Protein AF-A0A1S3K2L0-F1 (afdb_monomer_lite)

Structure (mmCIF, N/CA/C/O backbone):
data_AF-A0A1S3K2L0-F1
#
_entry.id   AF-A0A1S3K2L0-F1
#
loop_
_atom_site.group_PDB
_atom_site.id
_atom_site.type_symbol
_atom_site.label_atom_id
_atom_site.label_alt_id
_atom_site.label_comp_id
_atom_site.label_asym_id
_atom_site.label_entity_id
_atom_site.label_seq_id
_atom_site.pdbx_PDB_ins_code
_atom_site.Cartn_x
_atom_site.Cartn_y
_atom_site.Cartn_z
_atom_site.occupancy
_atom_site.B_iso_or_equiv
_atom_site.auth_seq_id
_atom_site.auth_comp_id
_atom_site.auth_asym_id
_atom_site.auth_atom_id
_atom_site.pdbx_PDB_model_num
ATOM 1 N N . MET A 1 1 ? 58.594 30.018 -52.416 1.00 39.94 1 MET A N 1
ATOM 2 C CA . MET A 1 1 ? 57.332 29.607 -51.770 1.00 39.94 1 MET A CA 1
ATOM 3 C C . MET A 1 1 ? 57.644 28.414 -50.877 1.00 39.94 1 MET A C 1
ATOM 5 O O . MET A 1 1 ? 57.927 27.347 -51.399 1.00 39.94 1 MET A O 1
ATOM 9 N N . LYS A 1 2 ? 57.749 28.618 -49.560 1.00 39.31 2 LYS A N 1
ATOM 10 C CA . LYS A 1 2 ? 57.966 27.544 -48.578 1.00 39.31 2 LYS A CA 1
ATOM 11 C C . LYS A 1 2 ? 56.638 27.332 -47.861 1.00 39.31 2 LYS A C 1
ATOM 13 O O . LYS A 1 2 ? 56.180 28.227 -47.162 1.00 39.31 2 LYS A O 1
ATOM 18 N N . VAL A 1 3 ? 56.009 26.196 -48.137 1.00 44.00 3 VAL A N 1
ATOM 19 C CA . VAL A 1 3 ? 54.750 25.765 -47.528 1.00 44.00 3 VAL A CA 1
ATOM 20 C C . VAL A 1 3 ? 55.081 25.271 -46.121 1.00 44.00 3 VAL A C 1
ATOM 22 O O . VAL A 1 3 ? 55.820 24.301 -45.973 1.00 44.00 3 VAL A O 1
ATOM 25 N N . LEU A 1 4 ? 54.605 25.983 -45.097 1.00 46.69 4 LEU A N 1
ATOM 26 C CA . LEU A 1 4 ? 54.644 25.517 -43.712 1.00 46.69 4 LEU A CA 1
ATOM 27 C C . LEU A 1 4 ? 53.501 24.516 -43.520 1.00 46.69 4 LEU A C 1
ATOM 29 O O . LEU A 1 4 ? 52.330 24.889 -43.528 1.00 46.69 4 LEU A O 1
ATOM 33 N N . THR A 1 5 ? 53.848 23.246 -43.357 1.00 53.00 5 THR A N 1
ATOM 34 C CA . THR A 1 5 ? 52.914 22.178 -43.001 1.00 53.00 5 THR A CA 1
ATOM 35 C C . THR A 1 5 ? 52.619 22.269 -41.503 1.00 53.00 5 THR A C 1
ATOM 37 O O . THR A 1 5 ? 53.504 22.047 -40.678 1.00 53.00 5 THR A O 1
ATOM 40 N N . ILE A 1 6 ? 51.387 22.628 -41.144 1.00 51.78 6 ILE A N 1
ATOM 41 C CA . ILE A 1 6 ? 50.902 22.620 -39.760 1.00 51.78 6 ILE A CA 1
ATOM 42 C C . ILE A 1 6 ? 50.660 21.158 -39.368 1.00 51.78 6 ILE A C 1
ATOM 44 O O . ILE A 1 6 ? 49.744 20.518 -39.880 1.00 51.78 6 ILE A O 1
ATOM 48 N N . VAL A 1 7 ? 51.495 20.617 -38.482 1.00 49.66 7 VAL A N 1
ATOM 49 C CA . VAL A 1 7 ? 51.279 19.301 -37.869 1.00 49.66 7 VAL A CA 1
ATOM 50 C C . VAL A 1 7 ? 50.340 19.498 -36.680 1.00 49.66 7 VAL A C 1
ATOM 52 O O . VAL A 1 7 ? 50.750 19.989 -35.631 1.00 49.66 7 VAL A O 1
ATOM 55 N N . ALA A 1 8 ? 49.065 19.155 -36.860 1.00 50.59 8 ALA A N 1
ATOM 56 C CA . ALA A 1 8 ? 48.095 19.098 -35.775 1.00 50.59 8 ALA A CA 1
ATOM 57 C C . ALA A 1 8 ? 48.376 17.857 -34.914 1.00 50.59 8 ALA A C 1
ATOM 59 O O . ALA A 1 8 ? 48.160 16.723 -35.342 1.00 50.59 8 ALA A O 1
ATOM 60 N N . VAL A 1 9 ? 48.887 18.072 -33.702 1.00 53.72 9 VAL A N 1
ATOM 61 C CA . VAL A 1 9 ? 49.035 17.027 -32.686 1.00 53.72 9 VAL A CA 1
ATOM 62 C C . VAL A 1 9 ? 47.673 16.842 -32.022 1.00 53.72 9 VAL A C 1
ATOM 64 O O . VAL A 1 9 ? 47.312 17.576 -31.105 1.00 53.72 9 VAL A O 1
ATOM 67 N N . PHE A 1 10 ? 46.886 15.887 -32.511 1.00 48.56 10 PHE A N 1
ATOM 68 C CA . PHE A 1 10 ? 45.684 15.436 -31.817 1.00 48.56 10 PHE A CA 1
ATOM 69 C C . PHE A 1 10 ? 46.102 14.505 -30.674 1.00 48.56 10 PHE A C 1
ATOM 71 O O . PHE A 1 10 ? 46.384 13.326 -30.882 1.00 48.56 10 PHE A O 1
ATOM 78 N N . SER A 1 11 ? 46.167 15.052 -29.460 1.00 46.81 11 SER A N 1
ATOM 79 C CA . SER A 1 11 ? 46.255 14.263 -28.232 1.00 46.81 11 SER A CA 1
ATOM 80 C C . SER A 1 11 ? 44.956 13.483 -28.044 1.00 46.81 11 SER A C 1
ATOM 82 O O . SER A 1 11 ? 43.945 14.033 -27.615 1.00 46.81 11 SER A O 1
ATOM 84 N N . VAL A 1 12 ? 44.986 12.191 -28.362 1.00 50.22 12 VAL A N 1
ATOM 85 C CA . VAL A 1 12 ? 43.938 11.243 -27.979 1.00 50.22 12 VAL A CA 1
ATOM 86 C C . VAL A 1 12 ? 44.112 10.960 -26.488 1.00 50.22 12 VAL A C 1
ATOM 88 O O . VAL A 1 12 ? 44.937 10.142 -26.087 1.00 50.22 12 VAL A O 1
ATOM 91 N N . ILE A 1 13 ? 43.369 11.680 -25.649 1.00 50.34 13 ILE A N 1
ATOM 92 C CA . ILE A 1 13 ? 43.240 11.347 -24.230 1.00 50.34 13 ILE A CA 1
ATOM 93 C C . ILE A 1 13 ? 42.312 10.133 -24.152 1.00 50.34 13 ILE A C 1
ATOM 95 O O . ILE A 1 13 ? 41.091 10.259 -24.186 1.00 50.34 13 ILE A O 1
ATOM 99 N N . ALA A 1 14 ? 42.899 8.940 -24.080 1.00 46.25 14 ALA A N 1
ATOM 100 C CA . ALA A 1 14 ? 42.179 7.741 -23.683 1.00 46.25 14 ALA A CA 1
ATOM 101 C C . ALA A 1 14 ? 41.900 7.828 -22.174 1.00 46.25 14 ALA A C 1
ATOM 103 O O . ALA A 1 14 ? 42.762 7.522 -21.350 1.00 46.25 14 ALA A O 1
ATOM 104 N N . LEU A 1 15 ? 40.697 8.274 -21.809 1.00 46.22 15 LEU A N 1
ATOM 105 C CA . LEU A 1 15 ? 40.153 8.095 -20.465 1.00 46.22 15 LEU A CA 1
ATOM 106 C C . LEU A 1 15 ? 39.913 6.597 -20.252 1.00 46.22 15 LEU A C 1
ATOM 108 O O . LEU A 1 15 ? 38.883 6.045 -20.631 1.00 46.22 15 LEU A O 1
ATOM 112 N N . VAL A 1 16 ? 40.903 5.924 -19.669 1.00 46.25 16 VAL A N 1
ATOM 113 C CA . VAL A 1 16 ? 40.736 4.579 -19.121 1.00 46.25 16 VAL A CA 1
ATOM 114 C C . VAL A 1 16 ? 39.836 4.719 -17.897 1.00 46.25 16 VAL A C 1
ATOM 116 O O . VAL A 1 16 ? 40.295 5.064 -16.810 1.00 46.25 16 VAL A O 1
ATOM 119 N N . ALA A 1 17 ? 38.538 4.489 -18.086 1.00 47.00 17 ALA A N 1
ATOM 120 C CA . ALA A 1 17 ? 37.603 4.311 -16.988 1.00 47.00 17 ALA A CA 1
ATOM 121 C C . ALA A 1 17 ? 38.047 3.084 -16.179 1.00 47.00 17 ALA A C 1
ATOM 123 O O . ALA A 1 17 ? 37.914 1.936 -16.613 1.00 47.00 17 ALA A O 1
ATOM 124 N N . ALA A 1 18 ? 38.636 3.336 -15.013 1.00 42.84 18 ALA A N 1
ATOM 125 C CA . ALA A 1 18 ? 38.943 2.311 -14.036 1.00 42.84 18 ALA A CA 1
ATOM 126 C C . ALA A 1 18 ? 37.622 1.703 -13.540 1.00 42.84 18 ALA A C 1
ATOM 128 O O . ALA A 1 18 ? 36.894 2.322 -12.770 1.00 42.84 18 ALA A O 1
ATOM 129 N N . LYS A 1 19 ? 37.308 0.485 -13.992 1.00 45.91 19 LYS A N 1
ATOM 130 C CA . LYS A 1 19 ? 36.282 -0.358 -13.369 1.00 45.91 19 LYS A CA 1
ATOM 131 C C . LYS A 1 19 ? 36.738 -0.698 -11.945 1.00 45.91 19 LYS A C 1
ATOM 133 O O . LYS A 1 19 ? 37.797 -1.319 -11.807 1.00 45.91 19 LYS A O 1
ATOM 138 N N . PRO A 1 20 ? 35.985 -0.354 -10.888 1.00 44.00 20 PRO A N 1
ATOM 139 C CA . PRO A 1 20 ? 36.253 -0.926 -9.581 1.00 44.00 20 PRO A CA 1
ATOM 140 C C . PRO A 1 20 ? 35.957 -2.431 -9.635 1.00 44.00 20 PRO A C 1
ATOM 142 O O . PRO A 1 20 ? 34.876 -2.864 -10.027 1.00 44.00 20 PRO A O 1
ATOM 145 N N . ASN A 1 21 ? 36.956 -3.234 -9.266 1.00 44.81 21 ASN A N 1
ATOM 146 C CA . ASN A 1 21 ? 36.807 -4.662 -9.006 1.00 44.81 21 ASN A CA 1
ATOM 147 C C . ASN A 1 21 ? 35.876 -4.846 -7.800 1.00 44.81 21 ASN A C 1
ATOM 149 O O . ASN A 1 21 ? 36.333 -4.761 -6.659 1.00 44.81 21 ASN A O 1
ATOM 153 N N . PHE A 1 22 ? 34.592 -5.105 -8.042 1.00 41.88 22 PHE A N 1
ATOM 154 C CA . PHE A 1 22 ? 33.674 -5.527 -6.991 1.00 41.88 22 PHE A CA 1
ATOM 155 C C . PHE A 1 22 ? 33.588 -7.055 -6.959 1.00 41.88 22 PHE A C 1
ATOM 157 O O . PHE A 1 22 ? 33.398 -7.722 -7.976 1.00 41.88 22 PHE A O 1
ATOM 164 N N . ARG A 1 23 ? 33.832 -7.606 -5.769 1.00 40.94 23 ARG A N 1
ATOM 165 C CA . ARG A 1 23 ? 33.848 -9.043 -5.476 1.00 40.94 23 ARG A CA 1
ATOM 166 C C . ARG A 1 23 ? 32.434 -9.625 -5.606 1.00 40.94 23 ARG A C 1
ATOM 168 O O . ARG A 1 23 ? 31.493 -8.958 -5.181 1.00 40.94 23 ARG A O 1
ATOM 175 N N . PRO A 1 24 ? 32.263 -10.874 -6.074 1.00 43.41 24 PRO A N 1
ATOM 176 C CA . PRO A 1 24 ? 30.961 -11.520 -6.044 1.00 43.41 24 PRO A CA 1
ATOM 177 C C . PRO A 1 24 ? 30.640 -11.928 -4.599 1.00 43.41 24 PRO A C 1
ATOM 179 O O . PRO A 1 24 ? 31.183 -12.901 -4.075 1.00 43.41 24 PRO A O 1
ATOM 182 N N . GLY A 1 25 ? 29.784 -11.149 -3.938 1.00 36.97 25 GLY A N 1
ATOM 183 C CA . GLY A 1 25 ? 29.062 -11.582 -2.745 1.00 36.97 25 GLY A CA 1
ATOM 184 C C . GLY A 1 25 ? 27.914 -12.487 -3.180 1.00 36.97 25 GLY A C 1
ATOM 185 O O . GLY A 1 25 ? 27.067 -12.078 -3.967 1.00 36.97 25 GLY A O 1
ATOM 186 N N . GLY A 1 26 ? 27.927 -13.741 -2.732 1.00 40.06 26 GLY A N 1
ATOM 187 C CA . GLY A 1 26 ? 26.899 -14.719 -3.070 1.00 40.06 26 GLY A CA 1
ATOM 188 C C . GLY A 1 26 ? 25.533 -14.312 -2.525 1.00 40.06 26 GLY A C 1
ATOM 189 O O . GLY A 1 26 ? 25.372 -14.147 -1.318 1.00 40.06 26 GLY A O 1
ATOM 190 N N . PHE A 1 27 ? 24.544 -14.207 -3.411 1.00 41.44 27 PHE A N 1
ATOM 191 C CA . PHE A 1 27 ? 23.147 -14.090 -3.018 1.00 41.44 27 PHE A CA 1
ATOM 192 C C . PHE A 1 27 ? 22.554 -15.483 -2.823 1.00 41.44 27 PHE A C 1
ATOM 194 O O . PHE A 1 27 ? 22.434 -16.283 -3.753 1.00 41.44 27 PHE A O 1
ATOM 201 N N . GLY A 1 28 ? 22.228 -15.769 -1.563 1.00 34.31 28 GLY A N 1
ATOM 202 C CA . GLY A 1 28 ? 21.461 -16.933 -1.164 1.00 34.31 28 GLY A CA 1
ATOM 203 C C . GLY A 1 28 ? 20.065 -16.918 -1.780 1.00 34.31 28 GLY A C 1
ATOM 204 O O . GLY A 1 28 ? 19.428 -15.875 -1.920 1.00 34.31 28 GLY A O 1
ATOM 205 N N . GLN A 1 29 ? 19.599 -18.114 -2.129 1.00 42.91 29 GLN A N 1
ATOM 206 C CA . GLN A 1 29 ? 18.213 -18.400 -2.476 1.00 42.91 29 GLN A CA 1
ATOM 207 C C . GLN A 1 29 ? 17.306 -18.004 -1.310 1.00 42.91 29 GLN A C 1
ATOM 209 O O . GLN A 1 29 ? 17.237 -18.692 -0.296 1.00 42.91 29 GLN A O 1
ATOM 214 N N . GLY A 1 30 ? 16.612 -16.884 -1.465 1.00 33.16 30 GLY A N 1
ATOM 215 C CA . GLY A 1 30 ? 15.547 -16.455 -0.576 1.00 33.16 30 GLY A CA 1
ATOM 216 C C . GLY A 1 30 ? 14.379 -15.981 -1.419 1.00 33.16 30 GLY A C 1
ATOM 217 O O . GLY A 1 30 ? 14.492 -15.006 -2.155 1.00 33.16 30 GLY A O 1
ATOM 218 N N . SER A 1 31 ? 13.261 -16.691 -1.325 1.00 43.59 31 SER A N 1
ATOM 219 C CA . SER A 1 31 ? 11.960 -16.323 -1.876 1.00 43.59 31 SER A CA 1
ATOM 220 C C . SER A 1 31 ? 11.467 -15.045 -1.176 1.00 43.59 31 SER A C 1
ATOM 222 O O . SER A 1 31 ? 10.687 -15.099 -0.230 1.00 43.59 31 SER A O 1
ATOM 224 N N . GLY A 1 32 ? 11.997 -13.887 -1.564 1.00 33.91 32 GLY A N 1
ATOM 225 C CA . GLY A 1 32 ? 11.702 -12.596 -0.951 1.00 33.91 32 GLY A CA 1
ATOM 226 C C . GLY A 1 32 ? 10.950 -11.708 -1.926 1.00 33.91 32 GLY A C 1
ATOM 227 O O . GLY A 1 32 ? 11.360 -11.559 -3.074 1.00 33.91 32 GLY A O 1
ATOM 228 N N . ARG A 1 33 ? 9.850 -11.099 -1.474 1.00 47.22 33 ARG A N 1
ATOM 229 C CA . ARG A 1 33 ? 9.290 -9.909 -2.128 1.00 47.22 33 ARG A CA 1
ATOM 230 C C . ARG A 1 33 ? 10.444 -8.935 -2.363 1.00 47.22 33 ARG A C 1
ATOM 232 O O . ARG A 1 33 ? 11.065 -8.510 -1.391 1.00 47.22 33 ARG A O 1
ATOM 239 N N . PHE A 1 34 ? 10.744 -8.633 -3.623 1.00 44.09 34 PHE A N 1
ATOM 240 C CA . PHE A 1 34 ? 11.814 -7.703 -3.953 1.00 44.09 34 PHE A CA 1
ATOM 241 C C . PHE A 1 34 ? 11.518 -6.353 -3.277 1.00 44.09 34 PHE A C 1
ATOM 243 O O . PHE A 1 34 ? 10.387 -5.863 -3.399 1.00 44.09 34 PHE A O 1
ATOM 250 N N . PRO A 1 35 ? 12.469 -5.770 -2.523 1.00 53.00 35 PRO A N 1
ATOM 251 C CA . PRO A 1 35 ? 12.320 -4.406 -2.035 1.00 53.00 35 PRO A CA 1
ATOM 252 C C . PRO A 1 35 ? 12.047 -3.483 -3.227 1.00 53.00 35 PRO A C 1
ATOM 254 O O . PRO A 1 35 ? 12.533 -3.733 -4.331 1.00 53.00 35 PRO A O 1
ATOM 257 N N . LYS A 1 36 ? 11.217 -2.449 -3.022 1.00 71.06 36 LYS A N 1
ATOM 258 C CA . LYS A 1 36 ? 10.930 -1.456 -4.066 1.00 71.06 36 LYS A CA 1
ATOM 259 C C . LYS A 1 36 ? 12.261 -0.912 -4.582 1.00 71.06 36 LYS A C 1
ATOM 261 O O . LYS A 1 36 ? 13.023 -0.322 -3.817 1.00 71.06 36 LYS A O 1
ATOM 266 N N . LEU A 1 37 ? 12.533 -1.172 -5.854 1.00 83.44 37 LEU A N 1
ATOM 267 C CA . LEU A 1 37 ? 13.774 -0.779 -6.492 1.00 83.44 37 LEU A CA 1
ATOM 268 C C . LEU A 1 37 ? 13.811 0.747 -6.640 1.00 83.44 37 LEU A C 1
ATOM 270 O O . LEU A 1 37 ? 12.836 1.342 -7.104 1.00 83.44 37 LEU A O 1
ATOM 274 N N . ASN A 1 38 ? 14.908 1.368 -6.222 1.00 85.06 38 ASN A N 1
ATOM 275 C CA . ASN A 1 38 ? 15.120 2.811 -6.265 1.00 85.06 38 ASN A CA 1
ATOM 276 C C . ASN A 1 38 ? 16.612 3.135 -6.477 1.00 85.06 38 ASN A C 1
ATOM 278 O O . ASN A 1 38 ? 17.448 2.235 -6.556 1.00 85.06 38 ASN A O 1
ATOM 282 N N . CYS A 1 39 ? 16.952 4.422 -6.557 1.00 85.75 39 CYS A N 1
ATOM 283 C CA . CYS A 1 39 ? 18.335 4.856 -6.759 1.00 85.75 39 CYS A CA 1
ATOM 284 C C . CYS A 1 39 ? 19.302 4.439 -5.640 1.00 85.75 39 CYS A C 1
ATOM 286 O O . CYS A 1 39 ? 20.490 4.280 -5.907 1.00 85.75 39 CYS A O 1
ATOM 288 N N . ASP A 1 40 ? 18.807 4.197 -4.424 1.00 86.19 40 ASP A N 1
ATOM 289 C CA . ASP A 1 40 ? 19.642 3.796 -3.288 1.00 86.19 40 ASP A CA 1
ATOM 290 C C . ASP A 1 40 ? 20.097 2.334 -3.376 1.00 86.19 40 ASP A C 1
ATOM 292 O O . ASP A 1 40 ? 21.151 1.985 -2.850 1.00 86.19 40 ASP A O 1
ATOM 296 N N . ASN A 1 41 ? 19.298 1.469 -4.013 1.00 85.19 41 ASN A N 1
ATOM 297 C CA . ASN A 1 41 ? 19.504 0.017 -3.992 1.00 85.19 41 ASN A CA 1
ATOM 298 C C . ASN A 1 41 ? 19.707 -0.623 -5.375 1.00 85.19 41 ASN A C 1
ATOM 300 O O . ASN A 1 41 ? 20.007 -1.815 -5.456 1.00 85.19 41 ASN A O 1
ATOM 304 N N . VAL A 1 42 ? 19.602 0.145 -6.465 1.00 85.75 42 VAL A N 1
ATOM 305 C CA . VAL A 1 42 ? 19.741 -0.393 -7.828 1.00 85.75 42 VAL A CA 1
ATOM 306 C C . VAL A 1 42 ? 21.127 -0.989 -8.106 1.00 85.75 42 VAL A C 1
ATOM 308 O O . VAL A 1 42 ? 21.233 -1.986 -8.811 1.00 85.75 42 VAL A O 1
ATOM 311 N N . GLY A 1 43 ? 22.189 -0.458 -7.495 1.00 83.44 43 GLY A N 1
ATOM 312 C CA . GLY A 1 43 ? 23.551 -0.978 -7.674 1.00 83.44 43 GLY A CA 1
ATOM 313 C C . GLY A 1 43 ? 23.813 -2.350 -7.036 1.00 83.44 43 GLY A C 1
ATOM 314 O O . GLY A 1 43 ? 24.863 -2.944 -7.280 1.00 83.44 43 GLY A O 1
ATOM 315 N N . GLU A 1 44 ? 22.891 -2.857 -6.212 1.00 84.94 44 GLU A N 1
ATOM 316 C CA . GLU A 1 44 ? 23.032 -4.138 -5.507 1.00 84.94 44 GLU A CA 1
ATOM 317 C C . GLU A 1 44 ? 22.355 -5.309 -6.236 1.00 84.94 44 GLU A C 1
ATOM 319 O O . GLU A 1 44 ? 22.517 -6.465 -5.836 1.00 84.94 44 GLU A O 1
ATOM 324 N N . VAL A 1 45 ? 21.601 -5.031 -7.305 1.00 83.88 45 VAL A N 1
ATOM 325 C CA . VAL A 1 45 ? 20.817 -6.029 -8.041 1.00 83.88 45 VAL A CA 1
ATOM 326 C C . VAL A 1 45 ? 21.351 -6.245 -9.455 1.00 83.88 45 VAL A C 1
ATOM 328 O O . VAL A 1 45 ? 21.822 -5.325 -10.112 1.00 83.88 45 VAL A O 1
ATOM 331 N N . ASP A 1 46 ? 21.240 -7.474 -9.966 1.00 86.81 46 ASP A N 1
ATOM 332 C CA . ASP A 1 46 ? 21.494 -7.741 -11.385 1.00 86.81 46 ASP A CA 1
ATOM 333 C C . ASP A 1 46 ? 20.240 -7.422 -12.207 1.00 86.81 46 ASP A C 1
ATOM 335 O O . ASP A 1 46 ? 19.344 -8.259 -12.380 1.00 86.81 46 ASP A O 1
ATOM 339 N N . CYS A 1 47 ? 20.190 -6.208 -12.759 1.00 84.94 47 CYS A N 1
ATOM 340 C CA . CYS A 1 47 ? 19.095 -5.754 -13.613 1.00 84.94 47 CYS A CA 1
ATOM 341 C C . CYS A 1 47 ? 18.911 -6.584 -14.894 1.00 84.94 47 CYS A C 1
ATOM 343 O O . CYS A 1 47 ? 17.886 -6.446 -15.569 1.00 84.94 47 CYS A O 1
ATOM 345 N N . SER A 1 48 ? 19.868 -7.453 -15.245 1.00 84.50 48 SER A N 1
ATOM 346 C CA . SER A 1 48 ? 19.765 -8.363 -16.395 1.00 84.50 48 SER A CA 1
ATOM 347 C C . SER A 1 48 ? 18.933 -9.600 -16.114 1.00 84.50 48 SER A C 1
ATOM 349 O O . SER A 1 48 ? 18.346 -10.159 -17.039 1.00 84.50 48 SER A O 1
ATOM 351 N N . ALA A 1 49 ? 18.864 -10.018 -14.852 1.00 84.94 49 ALA A N 1
ATOM 352 C CA . ALA A 1 49 ? 18.061 -11.158 -14.433 1.00 84.94 49 ALA A CA 1
ATOM 353 C C . ALA A 1 49 ? 16.568 -10.806 -14.300 1.00 84.94 49 ALA A C 1
ATOM 355 O O . ALA A 1 49 ? 15.716 -11.698 -14.286 1.00 84.94 49 ALA A O 1
ATOM 356 N N . LEU A 1 50 ? 16.241 -9.511 -14.214 1.00 83.25 50 LEU A N 1
ATOM 357 C CA . LEU A 1 50 ? 14.874 -9.033 -14.048 1.00 83.25 50 LEU A CA 1
ATOM 358 C C . LEU A 1 50 ? 14.151 -8.926 -15.395 1.00 83.25 50 LEU A C 1
ATOM 360 O O . LEU A 1 50 ? 14.595 -8.257 -16.328 1.00 83.25 50 LEU A O 1
ATOM 364 N N . LYS A 1 51 ? 12.982 -9.564 -15.482 1.00 82.06 51 LYS A N 1
ATOM 365 C CA . LYS A 1 51 ? 12.048 -9.370 -16.596 1.00 82.06 51 LYS A CA 1
ATOM 366 C C . LYS A 1 51 ? 11.224 -8.109 -16.344 1.00 82.06 51 LYS A C 1
ATOM 368 O O . LYS A 1 51 ? 10.823 -7.859 -15.211 1.00 82.06 51 LYS A O 1
ATOM 373 N N . GLY A 1 52 ? 10.947 -7.341 -17.390 1.00 80.19 52 GLY A N 1
ATOM 374 C CA . GLY A 1 52 ? 10.119 -6.143 -17.307 1.00 80.19 52 GLY A CA 1
ATOM 375 C C . GLY A 1 52 ? 9.566 -5.744 -18.669 1.00 80.19 52 GLY A C 1
ATOM 376 O O . GLY A 1 52 ? 9.881 -6.375 -19.678 1.00 80.19 52 GLY A O 1
ATOM 377 N N . LYS A 1 53 ? 8.713 -4.720 -18.664 1.00 82.31 53 LYS A N 1
ATOM 378 C CA . LYS A 1 53 ? 8.262 -4.039 -19.879 1.00 82.31 53 LYS A CA 1
ATOM 379 C C . LYS A 1 53 ? 9.372 -3.105 -20.382 1.00 82.31 53 LYS A C 1
ATOM 381 O O . LYS A 1 53 ? 10.158 -2.606 -19.573 1.00 82.31 53 LYS A O 1
ATOM 386 N N . LEU A 1 54 ? 9.409 -2.882 -21.695 1.00 88.50 54 LEU A N 1
ATOM 387 C CA . LEU A 1 54 ? 10.271 -1.877 -22.314 1.00 88.50 54 LEU A CA 1
ATOM 388 C C . LEU A 1 54 ? 9.809 -0.480 -21.871 1.00 88.50 54 LEU A C 1
ATOM 390 O O . LEU A 1 54 ? 8.605 -0.221 -21.789 1.00 88.50 54 LEU A O 1
ATOM 394 N N . LEU A 1 55 ? 10.769 0.373 -21.537 1.00 90.69 55 LEU A N 1
ATOM 395 C CA . LEU A 1 55 ? 10.557 1.735 -21.059 1.00 90.69 55 LEU A CA 1
ATOM 396 C C . LEU A 1 55 ? 11.398 2.710 -21.871 1.00 90.69 55 LEU A C 1
ATOM 398 O O . LEU A 1 55 ? 12.459 2.330 -22.366 1.00 90.69 55 LEU A O 1
ATOM 402 N N . CYS A 1 56 ? 10.954 3.956 -21.934 1.00 89.19 56 CYS A N 1
ATOM 403 C CA . CYS A 1 56 ? 11.684 5.069 -22.513 1.00 89.19 56 CYS A CA 1
ATOM 404 C C . CYS A 1 56 ? 11.758 6.246 -21.542 1.00 89.19 56 CYS A C 1
ATOM 406 O O . CYS A 1 56 ? 10.938 6.363 -20.627 1.00 89.19 56 CYS A O 1
ATOM 408 N N . ASP A 1 57 ? 12.763 7.092 -21.741 1.00 87.56 57 ASP A N 1
ATOM 409 C CA . ASP A 1 57 ? 12.873 8.401 -21.100 1.00 87.56 57 ASP A CA 1
ATOM 410 C C . ASP A 1 57 ? 12.524 9.540 -22.065 1.00 87.56 57 ASP A C 1
ATOM 412 O O . ASP A 1 57 ? 12.235 9.318 -23.244 1.00 87.56 57 ASP A O 1
ATOM 416 N N . GLU A 1 58 ? 12.529 10.769 -21.549 1.00 83.50 58 GLU A N 1
ATOM 417 C CA . GLU A 1 58 ? 12.218 11.978 -22.321 1.00 83.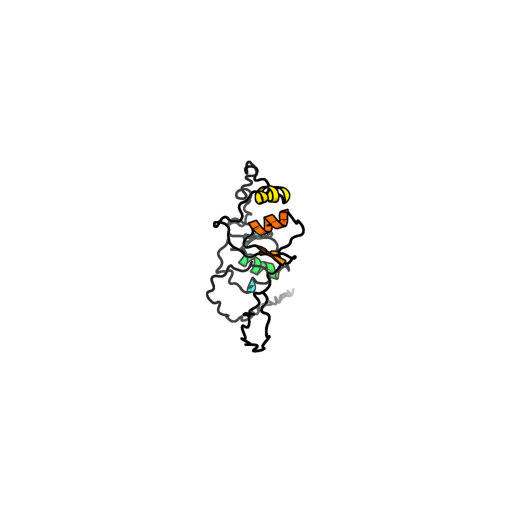50 58 GLU A CA 1
ATOM 418 C C . GLU A 1 58 ? 13.208 12.227 -23.474 1.00 83.50 58 GLU A C 1
ATOM 420 O O . GLU A 1 58 ? 12.847 12.859 -24.469 1.00 83.50 58 GLU A O 1
ATOM 425 N N . ASP A 1 59 ? 14.424 11.678 -23.385 1.00 84.31 59 ASP A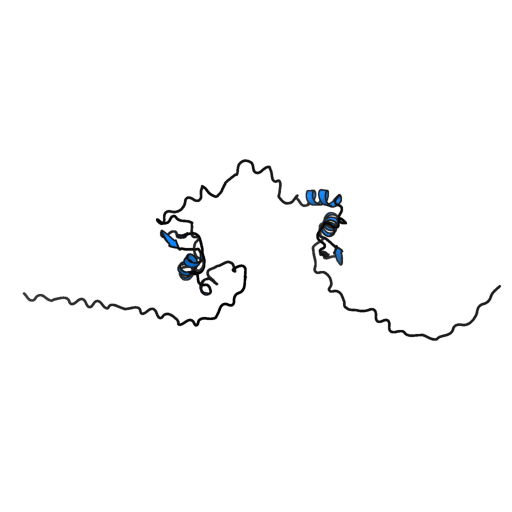 N 1
ATOM 426 C CA . ASP A 1 59 ? 15.453 11.744 -24.427 1.00 84.31 59 ASP A CA 1
ATOM 427 C C . ASP A 1 59 ? 15.244 10.694 -25.541 1.00 84.31 59 ASP A C 1
ATOM 429 O O . ASP A 1 59 ? 15.941 10.708 -26.564 1.00 84.31 59 ASP A O 1
ATOM 433 N N . GLY A 1 60 ? 14.267 9.793 -25.380 1.00 81.06 60 GLY A N 1
ATOM 434 C CA . GLY A 1 60 ? 13.961 8.712 -26.317 1.00 81.06 60 GLY A CA 1
ATOM 435 C C . GLY A 1 60 ? 14.905 7.512 -26.204 1.00 81.06 60 GLY A C 1
ATOM 436 O O . GLY A 1 60 ? 14.961 6.676 -27.113 1.00 81.06 60 GLY A O 1
ATOM 437 N N . GLU A 1 61 ? 15.669 7.402 -25.115 1.00 88.38 61 GLU A N 1
ATOM 438 C CA . GLU A 1 61 ? 16.490 6.227 -24.853 1.00 88.38 61 GLU A CA 1
ATOM 439 C C . GLU A 1 61 ? 15.638 5.073 -24.322 1.00 88.38 61 GLU A C 1
ATOM 441 O O . GLU A 1 61 ? 14.746 5.253 -23.500 1.00 88.38 61 GLU A O 1
ATOM 446 N N . GLN A 1 62 ? 15.934 3.854 -24.779 1.00 90.44 62 GLN A N 1
ATOM 447 C CA . GLN A 1 62 ? 15.161 2.663 -24.434 1.00 90.44 62 GLN A CA 1
ATOM 448 C C . GLN A 1 62 ? 15.822 1.825 -23.336 1.00 90.44 62 GLN A C 1
ATOM 450 O O . GLN A 1 62 ? 17.033 1.581 -23.337 1.00 90.44 62 GLN A O 1
ATOM 455 N N . TYR A 1 63 ? 14.987 1.261 -22.468 1.00 89.88 63 TYR A N 1
ATOM 456 C CA . TYR A 1 63 ? 15.373 0.454 -21.320 1.00 89.88 63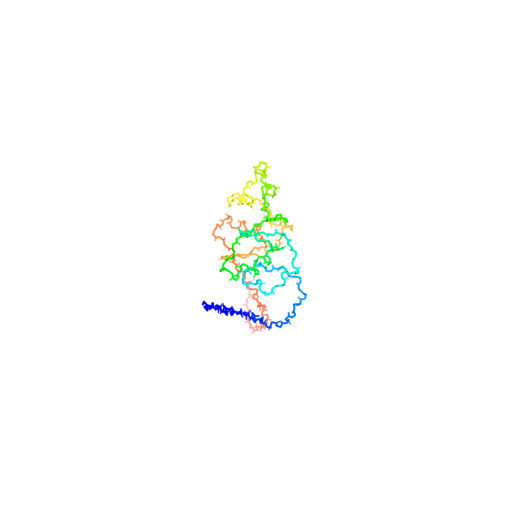 TYR A CA 1
ATOM 457 C C . TYR A 1 63 ? 14.559 -0.830 -21.272 1.00 89.88 63 TYR A C 1
ATOM 459 O O . TYR A 1 63 ? 13.334 -0.821 -21.237 1.00 89.88 63 TYR A O 1
ATOM 467 N N . ARG A 1 64 ? 15.246 -1.971 -21.189 1.00 89.69 64 ARG A N 1
ATOM 468 C CA . ARG A 1 64 ? 14.618 -3.306 -21.131 1.00 89.69 64 ARG A CA 1
ATOM 469 C C . ARG A 1 64 ? 13.676 -3.525 -19.938 1.00 89.69 64 ARG A C 1
ATOM 471 O O . ARG A 1 64 ? 12.885 -4.463 -19.960 1.00 89.69 64 ARG A O 1
ATOM 478 N N . ASN A 1 65 ? 13.856 -2.760 -18.863 1.00 88.00 65 ASN A N 1
ATOM 479 C CA . ASN A 1 65 ? 13.072 -2.812 -17.636 1.00 88.00 65 ASN A CA 1
ATOM 480 C C . ASN A 1 65 ? 13.391 -1.580 -16.767 1.00 88.00 65 ASN A C 1
ATOM 482 O O . ASN A 1 65 ? 14.370 -0.869 -17.000 1.00 88.00 65 ASN A O 1
ATOM 486 N N . TYR A 1 66 ? 12.598 -1.378 -15.714 1.00 88.62 66 TYR A N 1
ATOM 487 C CA . TYR A 1 66 ? 12.769 -0.278 -14.756 1.00 88.62 66 TYR A CA 1
ATOM 488 C C . TYR A 1 66 ? 14.118 -0.298 -14.018 1.00 88.62 66 TYR A C 1
ATOM 490 O O . TYR A 1 66 ? 14.646 0.740 -13.641 1.00 88.62 66 TYR A O 1
ATOM 498 N N . CYS A 1 67 ? 14.718 -1.474 -13.845 1.00 89.94 67 CYS A N 1
ATOM 499 C CA . CYS A 1 67 ? 16.017 -1.606 -13.192 1.00 89.94 67 CYS A CA 1
ATOM 500 C C . CYS A 1 67 ? 17.140 -1.016 -14.050 1.00 89.94 67 CYS A C 1
ATOM 502 O O . CYS A 1 67 ? 17.921 -0.203 -13.571 1.00 89.94 67 CYS A O 1
ATOM 504 N N . ALA A 1 68 ? 17.152 -1.343 -15.343 1.00 90.44 68 ALA A N 1
ATOM 505 C CA . ALA A 1 68 ? 18.089 -0.781 -16.309 1.00 90.44 68 ALA A CA 1
ATOM 506 C C . ALA A 1 68 ? 17.919 0.739 -16.461 1.00 90.44 68 ALA A C 1
ATOM 508 O O . ALA A 1 68 ? 18.901 1.443 -16.680 1.00 90.44 68 ALA A O 1
ATOM 509 N N . TYR A 1 69 ? 16.685 1.239 -16.325 1.00 90.00 69 TYR A N 1
ATOM 510 C CA . TYR A 1 69 ? 16.414 2.674 -16.271 1.00 90.00 69 TYR A CA 1
ATOM 511 C C . TYR A 1 69 ? 17.114 3.330 -15.075 1.00 90.00 69 TYR A C 1
ATOM 513 O O . TYR A 1 69 ? 17.889 4.272 -15.249 1.00 90.00 69 TYR A O 1
ATOM 521 N N . LEU A 1 70 ? 16.911 2.790 -13.872 1.00 89.69 70 LEU A N 1
ATOM 522 C CA . LEU A 1 70 ? 17.516 3.322 -12.652 1.00 89.69 70 LEU A CA 1
ATOM 523 C C . LEU A 1 70 ? 19.051 3.215 -12.656 1.00 89.69 70 LEU A C 1
ATOM 525 O O . LEU A 1 70 ? 19.716 4.168 -12.260 1.00 89.69 70 LEU A O 1
ATOM 529 N N . GLU A 1 71 ? 19.634 2.119 -13.159 1.00 88.81 71 GLU A N 1
ATOM 530 C CA . GLU A 1 71 ? 21.099 1.965 -13.265 1.00 88.81 71 GLU A CA 1
ATOM 531 C C . GLU A 1 71 ? 21.749 3.118 -14.035 1.00 88.81 71 GLU A C 1
ATOM 533 O O . GLU A 1 71 ? 22.851 3.552 -13.694 1.00 88.81 71 GLU A O 1
ATOM 538 N N . LYS A 1 72 ? 21.073 3.604 -15.079 1.00 88.12 72 LYS A N 1
ATOM 539 C CA . LYS A 1 72 ? 21.604 4.645 -15.958 1.00 88.12 72 LYS A CA 1
ATOM 540 C C . LYS A 1 72 ? 21.263 6.058 -15.487 1.00 88.12 72 LYS A C 1
ATOM 542 O O . LYS A 1 72 ? 22.108 6.940 -15.614 1.00 88.12 72 LYS A O 1
ATOM 547 N N . ASN A 1 73 ? 20.071 6.267 -14.926 1.00 86.88 73 ASN A N 1
ATOM 548 C CA . ASN A 1 73 ? 19.538 7.606 -14.645 1.00 86.88 73 ASN A CA 1
ATOM 549 C C . ASN A 1 73 ? 19.748 8.084 -13.201 1.00 86.88 73 ASN A C 1
ATOM 551 O O . ASN A 1 73 ? 19.853 9.286 -12.957 1.00 86.88 73 ASN A O 1
ATOM 555 N N . CYS A 1 74 ? 19.908 7.169 -12.244 1.00 85.94 74 CYS A N 1
ATOM 556 C CA . CYS A 1 74 ? 20.232 7.529 -10.860 1.00 85.94 74 CYS A CA 1
ATOM 557 C C . CYS A 1 74 ? 21.627 8.161 -10.673 1.00 85.94 74 CYS A C 1
ATOM 559 O O . CYS A 1 74 ? 21.781 9.016 -9.809 1.00 85.94 74 CYS A O 1
ATOM 561 N N . PRO A 1 75 ? 22.666 7.823 -11.463 1.00 76.81 75 PRO A N 1
ATOM 562 C CA . PRO A 1 75 ? 23.927 8.568 -11.434 1.00 76.81 75 PRO A CA 1
ATOM 563 C C . PRO A 1 75 ? 23.821 9.997 -11.990 1.00 76.81 75 PRO A C 1
ATOM 565 O O . PRO A 1 75 ? 24.718 10.805 -11.750 1.00 76.81 75 PRO A O 1
ATOM 568 N N . LEU A 1 76 ? 22.772 10.295 -12.766 1.00 64.88 76 LEU A N 1
ATOM 569 C CA . LEU A 1 76 ? 22.580 11.575 -13.453 1.00 64.88 76 LEU A CA 1
ATOM 570 C C . LEU A 1 76 ? 21.715 12.562 -12.648 1.00 64.88 76 LEU A C 1
ATOM 572 O O . LEU A 1 76 ? 21.770 13.762 -12.910 1.00 64.88 76 LEU A O 1
ATOM 576 N N . SER A 1 77 ? 20.963 12.089 -11.648 1.00 60.38 77 SER A N 1
ATOM 577 C CA . SER A 1 77 ? 20.064 12.907 -10.822 1.00 60.38 77 SER A CA 1
ATOM 578 C C . SER A 1 77 ? 19.837 12.281 -9.437 1.00 60.38 77 SER A C 1
ATOM 580 O O . SER A 1 77 ? 19.801 11.064 -9.298 1.00 60.38 77 SER A O 1
ATOM 582 N N . GLU A 1 78 ? 19.649 13.107 -8.398 1.00 65.38 78 GLU A N 1
ATOM 583 C CA . GLU A 1 78 ? 19.283 12.641 -7.040 1.00 65.38 78 GLU A CA 1
ATOM 584 C C . GLU A 1 78 ? 17.907 11.937 -7.022 1.00 65.38 78 GLU A C 1
ATOM 586 O O . GLU A 1 78 ? 17.601 11.146 -6.131 1.00 65.38 78 GLU A O 1
ATOM 591 N N . SER A 1 79 ? 17.102 12.174 -8.060 1.00 60.81 79 SER A N 1
ATOM 592 C CA . SER A 1 79 ? 15.865 11.470 -8.366 1.00 60.81 79 SER A CA 1
ATOM 593 C C . SER A 1 79 ? 15.725 11.337 -9.880 1.00 60.81 79 SER A C 1
ATOM 595 O O . SER A 1 79 ? 15.526 12.350 -10.551 1.00 60.81 79 SER A O 1
ATOM 597 N N . ALA A 1 80 ? 15.812 10.110 -10.399 1.00 68.94 80 ALA A N 1
ATOM 598 C CA . ALA A 1 80 ? 15.542 9.842 -11.806 1.00 68.94 80 ALA A CA 1
ATOM 599 C C . ALA A 1 80 ? 14.111 10.279 -12.156 1.00 68.94 80 ALA A C 1
ATOM 601 O O . ALA A 1 80 ? 13.185 10.066 -11.364 1.00 68.94 80 ALA A O 1
ATOM 602 N N . GLU A 1 81 ? 13.940 10.905 -13.319 1.00 78.62 81 GLU A N 1
ATOM 603 C CA . GLU A 1 81 ? 12.620 11.261 -13.836 1.00 78.62 81 GLU A CA 1
ATOM 604 C C . GLU A 1 81 ? 11.752 10.007 -14.036 1.00 78.62 81 GLU A C 1
ATOM 606 O O . GLU A 1 81 ? 12.206 8.866 -13.938 1.00 78.62 81 GLU A O 1
ATOM 611 N N . LYS A 1 82 ? 10.443 10.179 -14.218 1.00 79.88 82 LYS A N 1
ATOM 612 C CA . LYS A 1 82 ? 9.565 9.016 -14.365 1.00 79.88 82 LYS A CA 1
ATOM 613 C C . LYS A 1 82 ? 9.660 8.510 -15.813 1.00 79.88 82 LYS A C 1
ATOM 615 O O . LYS A 1 82 ? 9.271 9.252 -16.709 1.00 79.88 82 LYS A O 1
ATOM 620 N N . PRO A 1 83 ? 10.107 7.265 -16.063 1.00 86.06 83 PRO A N 1
ATOM 621 C CA . PRO A 1 83 ? 10.077 6.704 -17.407 1.00 86.06 83 PRO A CA 1
ATOM 622 C C . PRO A 1 83 ? 8.636 6.378 -17.821 1.00 86.06 83 PRO A C 1
ATOM 624 O O . PRO A 1 83 ? 7.776 6.134 -16.967 1.00 86.06 83 PRO A O 1
ATOM 627 N N . PHE A 1 84 ? 8.395 6.302 -19.126 1.00 85.31 84 PHE A N 1
ATOM 628 C CA . PHE A 1 84 ? 7.117 5.899 -19.718 1.00 85.31 84 PHE A CA 1
ATOM 629 C C . PHE A 1 84 ? 7.268 4.615 -20.539 1.00 85.31 84 PHE A C 1
ATOM 631 O O . PHE A 1 84 ? 8.378 4.179 -20.853 1.00 85.31 84 PHE A O 1
ATOM 638 N N . HIS A 1 85 ? 6.152 3.966 -20.862 1.00 86.06 85 HIS A N 1
ATOM 639 C CA . HIS A 1 85 ? 6.156 2.795 -21.729 1.00 86.06 85 HIS A CA 1
ATOM 640 C C . HIS A 1 85 ? 6.348 3.201 -23.189 1.00 86.06 85 HIS A C 1
ATOM 642 O O . HIS A 1 85 ? 5.781 4.183 -23.658 1.00 86.06 85 HIS A O 1
ATOM 648 N N . CYS A 1 86 ? 7.156 2.440 -23.919 1.00 84.81 86 CYS A N 1
ATOM 649 C CA . CYS A 1 86 ? 7.387 2.695 -25.333 1.00 84.81 86 CYS A CA 1
ATOM 650 C C . CYS A 1 86 ? 7.407 1.411 -26.155 1.00 84.81 86 CYS A C 1
ATOM 652 O O . CYS A 1 86 ? 7.724 0.321 -25.665 1.00 84.81 86 CYS A O 1
ATOM 654 N N . ASN A 1 87 ? 7.047 1.568 -27.425 1.00 82.12 87 ASN A N 1
ATOM 655 C CA . ASN A 1 87 ? 7.141 0.534 -28.438 1.00 82.12 87 ASN A CA 1
ATOM 656 C C . ASN A 1 87 ? 8.611 0.215 -28.747 1.00 82.12 87 ASN A C 1
ATOM 658 O O . ASN A 1 87 ? 9.533 0.948 -28.386 1.00 82.12 87 ASN A O 1
ATOM 662 N N . ALA A 1 88 ? 8.845 -0.877 -29.477 1.00 78.56 88 ALA A N 1
ATOM 663 C CA . ALA A 1 88 ? 10.195 -1.292 -29.871 1.00 78.56 88 ALA A CA 1
ATOM 664 C C . ALA A 1 88 ? 10.940 -0.254 -30.740 1.00 78.56 88 ALA A C 1
ATOM 666 O O . ALA A 1 88 ? 12.167 -0.281 -30.823 1.00 78.56 88 ALA A O 1
ATOM 667 N N . ASP A 1 89 ? 10.217 0.658 -31.390 1.00 78.69 89 ASP A N 1
ATOM 668 C CA . ASP A 1 89 ? 10.774 1.763 -32.174 1.00 78.69 89 ASP A CA 1
ATOM 669 C C . ASP A 1 89 ? 11.059 3.027 -31.338 1.00 78.69 89 ASP A C 1
ATOM 671 O O . ASP A 1 89 ? 11.559 4.011 -31.878 1.00 78.69 89 ASP A O 1
ATOM 675 N N . GLY A 1 90 ? 10.803 2.986 -30.025 1.00 71.44 90 GLY A N 1
ATOM 676 C CA . GLY A 1 90 ? 11.020 4.100 -29.102 1.00 71.44 90 GLY A CA 1
ATOM 677 C C . GLY A 1 90 ? 9.905 5.141 -29.118 1.00 71.44 90 GLY A C 1
ATOM 678 O O . GLY A 1 90 ? 10.029 6.162 -28.448 1.00 71.44 90 GLY A O 1
ATOM 679 N N . THR A 1 91 ? 8.819 4.902 -29.859 1.0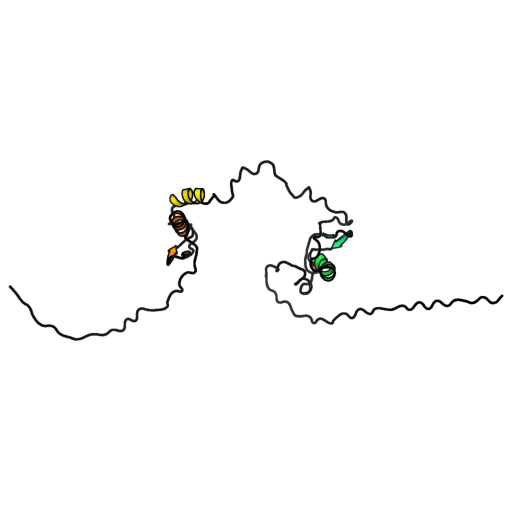0 76.31 91 THR A N 1
ATOM 680 C CA . THR A 1 91 ? 7.632 5.756 -29.768 1.00 76.31 91 THR A CA 1
ATOM 681 C C . THR A 1 91 ? 6.942 5.525 -28.422 1.00 76.31 91 THR A C 1
ATOM 683 O O . THR A 1 91 ? 6.828 4.363 -28.008 1.00 76.31 91 THR A O 1
ATOM 686 N N . PRO A 1 92 ? 6.509 6.587 -27.714 1.00 75.06 92 PRO A N 1
ATOM 687 C CA . PRO A 1 92 ? 5.655 6.431 -26.544 1.00 75.06 92 PRO A CA 1
ATOM 688 C C . PRO A 1 92 ? 4.470 5.537 -26.908 1.00 75.06 92 PRO A C 1
ATOM 690 O O . PRO A 1 92 ? 3.884 5.687 -27.981 1.00 75.06 92 PRO A O 1
ATOM 693 N N . VAL A 1 93 ? 4.162 4.570 -26.049 1.00 75.50 93 VAL A N 1
ATOM 694 C CA . VAL A 1 93 ? 2.856 3.923 -26.120 1.00 75.50 93 VAL A CA 1
ATOM 695 C C . VAL A 1 93 ? 1.894 4.949 -25.550 1.00 75.50 93 VAL A C 1
ATOM 697 O O . VAL A 1 93 ? 2.062 5.353 -24.400 1.00 75.50 93 VAL A O 1
ATOM 700 N N . ASP A 1 94 ? 0.937 5.397 -26.357 1.00 65.88 94 ASP A N 1
ATOM 701 C CA . ASP A 1 94 ? -0.231 6.094 -25.838 1.00 65.88 94 ASP A CA 1
ATOM 702 C C . ASP A 1 94 ? -0.933 5.083 -24.917 1.00 65.88 94 ASP A C 1
ATOM 704 O O . ASP A 1 94 ? -1.568 4.140 -25.382 1.00 65.88 94 ASP A O 1
ATOM 708 N N . GLU A 1 95 ? -0.721 5.192 -23.603 1.00 57.81 95 GLU A N 1
ATOM 709 C CA . GLU A 1 95 ? -1.338 4.293 -22.614 1.00 57.81 95 GLU A CA 1
ATOM 710 C C . GLU A 1 95 ? -2.833 4.593 -22.405 1.00 57.81 95 GLU A C 1
ATOM 712 O O . GLU A 1 95 ? -3.449 4.047 -21.494 1.00 57.81 95 GLU A O 1
ATOM 717 N N . ASP A 1 96 ? -3.435 5.379 -23.302 1.00 54.12 96 ASP A N 1
ATOM 718 C CA . ASP A 1 96 ? -4.860 5.716 -23.336 1.00 54.12 96 ASP A CA 1
ATOM 719 C C . ASP A 1 96 ? -5.766 4.512 -23.703 1.00 54.12 96 ASP A C 1
ATOM 721 O O . ASP A 1 96 ? -6.959 4.695 -23.928 1.00 54.12 96 ASP A O 1
ATOM 725 N N . GLU A 1 97 ? -5.244 3.279 -23.777 1.00 56.06 97 GLU A N 1
ATOM 726 C CA . GLU A 1 97 ? -6.045 2.074 -24.070 1.00 56.06 97 GLU A CA 1
ATOM 727 C C . GLU A 1 97 ? -5.879 0.909 -23.066 1.00 56.06 97 GLU A C 1
ATOM 729 O O . GLU A 1 97 ? -6.392 -0.173 -23.328 1.00 56.06 97 GLU A O 1
ATOM 734 N N . ASP A 1 98 ? -5.224 1.097 -21.909 1.00 50.94 98 ASP A N 1
ATOM 735 C CA . ASP A 1 98 ? -5.232 0.096 -20.810 1.00 50.94 98 ASP A CA 1
ATOM 736 C C . ASP A 1 98 ? -5.339 0.715 -19.395 1.00 50.94 98 ASP A C 1
ATOM 738 O O . ASP A 1 98 ? -5.273 0.006 -18.383 1.00 50.94 98 ASP A O 1
ATOM 742 N N . GLU A 1 99 ? -5.559 2.026 -19.288 1.00 52.19 99 GLU A N 1
ATOM 743 C CA . GLU A 1 99 ? -6.448 2.515 -18.241 1.00 52.19 99 GLU A CA 1
ATOM 744 C C . GLU A 1 99 ? -7.846 2.446 -18.846 1.00 52.19 99 GLU A C 1
ATOM 746 O O . GLU A 1 99 ? -8.293 3.379 -19.504 1.00 52.19 99 GLU A O 1
ATOM 751 N N . ASP A 1 100 ? -8.528 1.311 -18.660 1.00 47.41 100 ASP A N 1
ATOM 752 C CA . ASP A 1 100 ? -9.985 1.319 -18.645 1.00 47.41 100 ASP A CA 1
ATOM 753 C C . ASP A 1 100 ? -10.389 2.326 -17.552 1.00 47.41 100 ASP A C 1
ATOM 755 O O . ASP A 1 100 ? -10.630 1.987 -16.388 1.00 47.41 100 ASP A O 1
ATOM 759 N N . GLU A 1 101 ? -10.455 3.596 -17.942 1.00 52.53 101 GLU A N 1
ATOM 760 C CA . GLU A 1 101 ? -11.487 4.521 -17.529 1.00 52.53 101 GLU A CA 1
ATOM 761 C C . GLU A 1 101 ? -12.838 3.907 -17.938 1.00 52.53 101 GLU A C 1
ATOM 763 O O . GLU A 1 101 ? -13.595 4.458 -18.732 1.00 52.53 101 GLU A O 1
ATOM 768 N N . ASP A 1 102 ? -13.203 2.781 -17.319 1.00 47.62 102 ASP A N 1
ATOM 769 C CA . ASP A 1 102 ? -14.595 2.507 -16.989 1.00 47.62 102 ASP A CA 1
ATOM 770 C C . ASP A 1 102 ? -14.998 3.522 -15.896 1.00 47.62 102 ASP A C 1
ATOM 772 O O . ASP A 1 102 ? -15.299 3.184 -14.747 1.00 47.62 102 ASP A O 1
ATOM 776 N N . GLU A 1 103 ? -14.955 4.811 -16.246 1.00 55.97 103 GLU A N 1
ATOM 777 C CA . GLU A 1 103 ? -15.622 5.882 -15.509 1.00 55.97 103 GLU A CA 1
ATOM 778 C C . GLU A 1 103 ? -17.144 5.848 -15.748 1.00 55.97 103 GLU A C 1
ATOM 780 O O . GLU A 1 103 ? -17.876 6.585 -15.091 1.00 55.97 103 GLU A O 1
ATOM 785 N N . ASP A 1 104 ? -17.656 4.935 -16.584 1.00 58.97 104 ASP A N 1
ATOM 786 C CA . ASP A 1 104 ? -19.090 4.729 -16.783 1.00 58.97 104 ASP A CA 1
ATOM 787 C C . ASP A 1 104 ? -19.563 3.356 -16.251 1.00 58.97 104 ASP A C 1
ATOM 789 O O . ASP A 1 104 ? -19.320 2.295 -16.817 1.00 58.97 104 ASP A O 1
ATOM 793 N N . GLU A 1 105 ? -20.296 3.423 -15.131 1.00 56.25 105 GLU A N 1
ATOM 794 C CA . GLU A 1 105 ? -20.993 2.345 -14.405 1.00 56.25 105 GLU A CA 1
ATOM 795 C C . GLU A 1 105 ? -20.147 1.357 -13.581 1.00 56.25 105 GLU A C 1
ATOM 797 O O . GLU A 1 105 ? -20.475 0.174 -13.450 1.00 56.25 105 GLU A O 1
ATOM 802 N N . ARG A 1 106 ? -19.177 1.859 -12.806 1.00 54.78 106 ARG A N 1
ATOM 803 C CA . ARG A 1 106 ? -18.953 1.248 -11.484 1.00 54.78 106 ARG A CA 1
ATOM 804 C C . ARG A 1 106 ? -20.270 1.410 -10.703 1.00 54.78 106 ARG A C 1
ATOM 806 O O . ARG A 1 106 ? -20.644 2.556 -10.442 1.00 54.78 106 ARG A O 1
ATOM 813 N N . PRO A 1 107 ? -21.006 0.335 -10.340 1.00 58.41 107 PRO A N 1
ATOM 814 C CA . PRO A 1 107 ? -22.219 0.484 -9.542 1.00 58.41 107 PRO A CA 1
ATOM 815 C C . PRO A 1 107 ? -21.792 1.219 -8.295 1.00 58.41 107 PRO A C 1
ATOM 817 O O . PRO A 1 107 ? -20.857 0.723 -7.671 1.00 58.41 107 PRO A O 1
ATOM 820 N N . ASP A 1 108 ? -22.414 2.371 -8.023 1.00 50.88 108 ASP A N 1
ATOM 821 C CA . ASP A 1 108 ? -22.144 3.296 -6.921 1.00 50.88 108 ASP A CA 1
ATOM 822 C C . ASP A 1 108 ? -21.650 2.522 -5.694 1.00 50.88 108 ASP A C 1
ATOM 824 O O . ASP A 1 108 ? -22.411 2.078 -4.828 1.00 50.88 108 ASP A O 1
ATOM 828 N N . LEU A 1 109 ? -20.340 2.265 -5.678 1.00 55.53 109 LEU A N 1
ATOM 829 C CA . LEU A 1 109 ? -19.642 1.622 -4.588 1.00 55.53 109 LEU A CA 1
ATOM 830 C C . LEU A 1 109 ? -19.398 2.804 -3.681 1.00 55.53 109 LEU A C 1
ATOM 832 O O . LEU A 1 109 ? -18.282 3.318 -3.567 1.00 55.53 109 LEU A O 1
ATOM 836 N N . GLY A 1 110 ? -20.510 3.248 -3.081 1.00 57.72 110 GLY A N 1
ATOM 837 C CA . GLY A 1 110 ? -20.529 4.131 -1.940 1.00 57.72 110 GLY A CA 1
ATOM 838 C C . GLY A 1 110 ? -19.407 3.697 -1.010 1.00 57.72 110 GLY A C 1
ATOM 839 O O . GLY A 1 110 ? -19.066 2.510 -0.988 1.00 57.72 110 GLY A O 1
ATOM 840 N N . PRO A 1 111 ? -18.780 4.664 -0.326 1.00 56.09 111 PRO A N 1
ATOM 841 C CA . PRO A 1 111 ? -17.426 4.553 0.198 1.00 56.09 111 PRO A CA 1
ATOM 842 C C . PRO A 1 111 ? -17.138 3.126 0.661 1.00 56.09 111 PRO A C 1
ATOM 844 O O . PRO A 1 111 ? -17.856 2.613 1.518 1.00 56.09 111 PRO A O 1
ATOM 847 N N . LEU A 1 112 ? -16.112 2.487 0.070 1.00 59.06 112 LEU A N 1
ATOM 848 C CA . LEU A 1 112 ? -15.692 1.087 0.311 1.00 59.06 112 LEU A CA 1
ATOM 849 C C . LEU A 1 112 ? -15.590 0.711 1.801 1.00 59.06 112 LEU A C 1
ATOM 851 O O . LEU A 1 112 ? -15.483 -0.460 2.158 1.00 59.06 112 LEU A O 1
ATOM 855 N N . PHE A 1 113 ? -15.634 1.714 2.670 1.00 56.22 113 PHE A N 1
ATOM 856 C CA . PHE A 1 113 ? -15.876 1.595 4.086 1.00 56.22 113 PHE A CA 1
ATOM 857 C C . PHE A 1 113 ? -17.050 2.511 4.455 1.00 56.22 113 PHE A C 1
ATOM 859 O O . PHE A 1 113 ? -16.952 3.719 4.208 1.00 56.22 113 PHE A O 1
ATOM 866 N N . PRO A 1 114 ? -18.127 1.990 5.076 1.00 68.44 114 PRO A N 1
ATOM 867 C CA . PRO A 1 114 ? -19.186 2.841 5.597 1.00 68.44 114 PRO A CA 1
ATOM 868 C C . PRO A 1 114 ? -18.566 3.923 6.477 1.00 68.44 114 PRO A C 1
ATOM 870 O O . PRO A 1 114 ? -17.614 3.668 7.229 1.00 68.44 114 PRO A O 1
ATOM 873 N N . ASN A 1 115 ? -19.084 5.148 6.381 1.00 75.94 115 ASN A N 1
ATOM 874 C CA . ASN A 1 115 ? -18.571 6.221 7.225 1.00 75.94 115 ASN A CA 1
ATOM 875 C C . ASN A 1 115 ? -18.712 5.819 8.707 1.00 75.94 115 ASN A C 1
ATOM 877 O O . ASN A 1 115 ? -19.528 4.967 9.061 1.00 75.94 115 ASN A O 1
ATOM 881 N N . LYS A 1 116 ? -17.914 6.417 9.606 1.00 75.75 116 LYS A N 1
ATOM 882 C CA . LYS A 1 116 ? -17.860 6.005 11.027 1.00 75.75 116 LYS A CA 1
ATOM 883 C C . LYS A 1 116 ? -19.253 5.861 11.664 1.00 75.75 116 LYS A C 1
ATOM 885 O O . LYS A 1 116 ? -19.448 5.003 12.518 1.00 75.75 116 LYS A O 1
ATOM 890 N N . ARG A 1 117 ? -20.218 6.686 11.249 1.00 81.12 117 ARG A N 1
ATOM 891 C CA . ARG A 1 117 ? -21.595 6.654 11.748 1.00 81.12 117 ARG A CA 1
ATOM 892 C C . ARG A 1 117 ? -22.370 5.444 11.224 1.00 81.12 117 ARG A C 1
ATOM 894 O O . ARG A 1 117 ? -23.005 4.762 12.021 1.00 81.12 117 ARG A O 1
ATOM 901 N N . GLU A 1 118 ? -22.297 5.162 9.930 1.00 81.88 118 GLU A N 1
ATOM 902 C CA . GLU A 1 118 ? -22.904 3.979 9.306 1.00 81.88 118 GLU A CA 1
ATOM 903 C C . GLU A 1 118 ? -22.298 2.679 9.829 1.00 81.88 118 GLU A C 1
ATOM 905 O O . GLU A 1 118 ? -23.035 1.764 10.193 1.00 81.88 118 GLU A O 1
ATOM 910 N N . LEU A 1 119 ? -20.971 2.629 9.969 1.00 84.00 119 LEU A N 1
ATOM 911 C CA . LEU A 1 119 ? -20.273 1.479 10.540 1.00 84.00 119 LEU A CA 1
ATOM 912 C C . LEU A 1 119 ? -20.805 1.161 11.944 1.00 84.00 119 LEU A C 1
ATOM 914 O O . LEU A 1 119 ? -21.069 0.006 12.266 1.00 84.00 119 LEU A O 1
ATOM 918 N N . CYS A 1 120 ? -21.038 2.189 12.762 1.00 89.38 120 CYS A N 1
ATOM 919 C CA . CYS A 1 120 ? -21.605 2.006 14.093 1.00 89.38 120 CYS A CA 1
ATOM 920 C C . CYS A 1 120 ? -23.060 1.535 14.090 1.00 89.38 120 CYS A C 1
ATOM 922 O O . CYS A 1 120 ? -23.449 0.792 14.988 1.00 89.38 120 CYS A O 1
ATOM 924 N N . VAL A 1 121 ? -23.861 1.921 13.095 1.00 88.50 121 VAL A N 1
ATOM 925 C CA . VAL A 1 121 ? -25.229 1.400 12.941 1.00 88.50 121 VAL A CA 1
ATOM 926 C C . VAL A 1 121 ? -25.201 -0.086 12.581 1.00 88.50 121 VAL A C 1
ATOM 928 O O . VAL A 1 121 ? -25.964 -0.857 13.160 1.00 88.50 121 VAL A O 1
ATOM 931 N N . MET A 1 122 ? -24.302 -0.496 11.682 1.00 83.81 122 MET A N 1
ATOM 932 C CA . MET A 1 122 ? -24.156 -1.901 11.287 1.00 83.81 122 MET A CA 1
ATOM 933 C C . MET A 1 122 ? -23.662 -2.765 12.452 1.00 83.81 122 MET A C 1
ATOM 935 O O . MET A 1 122 ? -24.265 -3.786 12.769 1.00 83.81 122 MET A O 1
ATOM 939 N N . ILE A 1 123 ? -22.607 -2.325 13.142 1.00 89.38 123 ILE A N 1
ATOM 940 C CA . ILE A 1 123 ? -21.959 -3.102 14.209 1.00 89.38 123 ILE A CA 1
ATOM 941 C C . ILE A 1 123 ? -22.812 -3.184 15.473 1.00 89.38 123 ILE A C 1
ATOM 943 O O . ILE A 1 123 ? -22.771 -4.191 16.174 1.00 89.38 123 ILE A O 1
ATOM 947 N N . LYS A 1 124 ? -23.638 -2.172 15.765 1.00 85.00 124 LYS A N 1
ATOM 948 C CA . LYS A 1 124 ? -24.542 -2.220 16.923 1.00 85.00 124 LYS A CA 1
ATOM 949 C C . LYS A 1 124 ? -25.494 -3.423 16.876 1.00 85.00 124 LYS A C 1
ATOM 951 O O . LYS A 1 124 ? -25.868 -3.921 17.932 1.00 85.00 124 LYS A O 1
ATOM 956 N N . ASN A 1 125 ? -25.859 -3.873 15.677 1.00 82.06 125 ASN A N 1
ATOM 957 C CA . ASN A 1 125 ? -26.768 -4.998 15.464 1.00 82.06 125 ASN A CA 1
ATOM 958 C C . ASN A 1 125 ? -26.041 -6.298 15.069 1.00 82.06 125 ASN A C 1
ATOM 960 O O . ASN A 1 125 ? -26.708 -7.287 14.778 1.00 82.06 125 ASN A O 1
ATOM 964 N N . ALA A 1 126 ? -24.707 -6.296 15.014 1.00 85.56 126 ALA A N 1
ATOM 965 C CA . ALA A 1 126 ? -23.924 -7.461 14.623 1.00 85.56 126 ALA A CA 1
ATOM 966 C C . ALA A 1 126 ? -23.766 -8.447 15.791 1.00 85.56 126 ALA A C 1
ATOM 968 O O . ALA A 1 126 ? -23.609 -8.039 16.943 1.00 85.56 126 ALA A O 1
ATOM 969 N N . ASP A 1 127 ? -23.761 -9.744 15.480 1.00 89.31 127 ASP A N 1
ATOM 970 C CA . ASP A 1 127 ? -23.406 -10.787 16.441 1.00 89.31 127 ASP A CA 1
ATOM 971 C C . ASP A 1 127 ? -21.885 -10.986 16.455 1.00 89.31 127 ASP A C 1
ATOM 973 O O . ASP A 1 127 ? -21.315 -11.701 15.633 1.00 89.31 127 ASP A O 1
ATOM 977 N N . CYS A 1 128 ? -21.209 -10.326 17.396 1.00 89.94 128 CYS A N 1
ATOM 978 C CA . CYS A 1 128 ? -19.760 -10.443 17.551 1.00 89.94 128 CYS A CA 1
ATOM 979 C C . CYS A 1 128 ? -19.303 -11.777 18.175 1.00 89.94 128 CYS A C 1
ATOM 981 O O . CYS A 1 128 ? -18.099 -11.963 18.360 1.00 89.94 128 CYS A O 1
ATOM 983 N N . SER A 1 129 ? -20.234 -12.686 18.495 1.00 88.88 129 SER A N 1
ATOM 984 C CA . SER A 1 129 ? -19.941 -14.035 19.002 1.00 88.88 129 SER A CA 1
ATOM 985 C C . SER A 1 129 ? -19.885 -15.091 17.891 1.00 88.88 129 SER A C 1
ATOM 987 O O . SER A 1 129 ? -19.659 -16.265 18.188 1.00 88.88 129 SER A O 1
ATOM 989 N N . ASP A 1 130 ? -20.089 -14.699 16.626 1.00 87.38 130 ASP A N 1
ATOM 990 C CA . ASP A 1 130 ? -20.033 -15.613 15.484 1.00 87.38 130 ASP A CA 1
ATOM 991 C C . ASP A 1 130 ? -18.639 -16.273 15.386 1.00 87.38 130 ASP A C 1
ATOM 993 O O . ASP A 1 130 ? -17.632 -15.573 15.223 1.00 87.38 130 ASP A O 1
ATOM 997 N N . PRO A 1 131 ? -18.544 -17.616 15.459 1.00 84.81 131 PRO A N 1
ATOM 998 C CA . PRO A 1 131 ? -17.273 -18.332 15.370 1.00 84.81 131 PRO A CA 1
ATOM 999 C C . PRO A 1 131 ? -16.581 -18.198 14.003 1.00 84.81 131 PRO A C 1
ATOM 1001 O O . PRO A 1 131 ? -15.405 -18.543 13.890 1.00 84.81 131 PRO A O 1
ATOM 1004 N N . ALA A 1 132 ? -17.274 -17.716 12.966 1.00 86.88 132 ALA A N 1
ATOM 1005 C CA . ALA A 1 132 ? -16.677 -17.390 11.674 1.00 86.88 132 ALA A CA 1
ATOM 1006 C C . ALA A 1 132 ? -15.824 -16.109 11.717 1.00 86.88 132 ALA A C 1
ATOM 1008 O O . ALA A 1 132 ? -15.023 -15.874 10.807 1.00 86.88 132 ALA A O 1
ATOM 1009 N N . LEU A 1 133 ? -15.970 -15.275 12.755 1.00 86.25 133 LEU A N 1
ATOM 1010 C CA . LEU A 1 133 ? -15.163 -14.070 12.908 1.00 86.25 133 LEU A CA 1
ATOM 1011 C C . LEU A 1 133 ? -13.722 -14.424 13.303 1.00 86.25 133 LEU A C 1
ATOM 1013 O O . LEU A 1 133 ? -13.492 -15.255 14.185 1.00 86.25 133 LEU A O 1
ATOM 1017 N N . PRO A 1 134 ? -12.719 -13.761 12.702 1.00 86.12 134 PRO A N 1
ATOM 1018 C CA . PRO A 1 134 ? -11.329 -14.010 13.040 1.00 86.12 134 PRO A CA 1
ATOM 1019 C C . PRO A 1 134 ? -11.049 -13.597 14.489 1.00 86.12 134 PRO A C 1
ATOM 1021 O O . PRO A 1 134 ? -11.151 -12.421 14.852 1.00 86.12 134 PRO A O 1
ATOM 1024 N N . ALA A 1 135 ? -10.642 -14.572 15.301 1.00 88.00 135 ALA A N 1
ATOM 1025 C CA . ALA A 1 135 ? -10.177 -14.334 16.657 1.00 88.00 135 ALA A CA 1
ATOM 1026 C C . ALA A 1 135 ? -8.848 -13.567 16.617 1.00 88.00 135 ALA A C 1
ATOM 1028 O O . ALA A 1 135 ? -7.827 -14.052 16.123 1.00 88.00 135 ALA A O 1
ATOM 1029 N N . ARG A 1 136 ? -8.864 -12.345 17.142 1.00 88.25 136 ARG A N 1
ATOM 1030 C CA . ARG A 1 136 ? -7.691 -11.488 17.290 1.00 88.25 136 ARG A CA 1
ATOM 1031 C C . ARG A 1 136 ? -7.865 -10.663 18.551 1.00 88.25 136 ARG A C 1
ATOM 1033 O O . ARG A 1 136 ? -8.725 -9.787 18.596 1.00 88.25 136 ARG A O 1
ATOM 1040 N N . LYS A 1 137 ? -6.993 -10.902 19.531 1.00 91.50 137 LYS A N 1
ATOM 1041 C CA . LYS A 1 137 ? -6.965 -10.117 20.763 1.00 91.50 137 LYS A CA 1
ATOM 1042 C C . LYS A 1 137 ? -6.601 -8.665 20.445 1.00 91.50 137 LYS A C 1
ATOM 1044 O O . LYS A 1 137 ? -5.572 -8.408 19.816 1.00 91.50 137 LYS A O 1
ATOM 1049 N N . ILE A 1 138 ? -7.452 -7.735 20.858 1.00 93.19 138 ILE A N 1
ATOM 1050 C CA . ILE A 1 138 ? -7.260 -6.290 20.708 1.00 93.19 138 ILE A CA 1
ATOM 1051 C C . ILE A 1 138 ? -7.415 -5.676 22.089 1.00 93.19 138 ILE A C 1
ATOM 1053 O O . ILE A 1 138 ? -8.360 -6.003 22.801 1.00 93.19 138 ILE A O 1
ATOM 1057 N N . CYS A 1 139 ? -6.502 -4.790 22.459 1.00 94.06 139 CYS A N 1
ATOM 1058 C CA . CYS A 1 139 ? -6.600 -4.038 23.699 1.00 94.06 139 CYS A CA 1
ATOM 1059 C C . CYS A 1 139 ? -6.821 -2.561 23.399 1.00 94.06 139 CYS A C 1
ATOM 1061 O O . CYS A 1 139 ? -6.427 -2.076 22.335 1.00 94.06 139 CYS A O 1
ATOM 1063 N N . ASP A 1 140 ? -7.487 -1.860 24.310 1.00 93.31 140 ASP A N 1
ATOM 1064 C CA . ASP A 1 140 ? -7.707 -0.422 24.207 1.00 93.31 140 ASP A CA 1
ATOM 1065 C C . ASP A 1 140 ? -6.863 0.378 25.207 1.00 93.31 140 ASP A C 1
ATOM 1067 O O . ASP A 1 140 ? -6.249 -0.155 26.131 1.00 93.31 140 ASP A O 1
ATOM 1071 N N . ASN A 1 141 ? -6.835 1.692 25.008 1.00 93.12 141 ASN A N 1
ATOM 1072 C CA . ASN A 1 141 ? -6.094 2.640 25.837 1.00 93.12 141 ASN A CA 1
ATOM 1073 C C . ASN A 1 141 ? -6.662 2.843 27.258 1.00 93.12 141 ASN A C 1
ATOM 1075 O O . ASN A 1 141 ? -6.102 3.631 28.016 1.00 93.12 141 ASN A O 1
ATOM 1079 N N . VAL A 1 142 ? -7.779 2.199 27.600 1.00 90.81 142 VAL A N 1
ATOM 1080 C CA . VAL A 1 142 ? -8.446 2.248 28.912 1.00 90.81 142 VAL A CA 1
ATOM 1081 C C . VAL A 1 142 ? -8.278 0.909 29.659 1.00 90.81 142 VAL A C 1
ATOM 1083 O O . VAL A 1 142 ? -8.690 0.784 30.809 1.00 90.81 142 VAL A O 1
ATOM 1086 N N . GLY A 1 143 ? -7.615 -0.080 29.045 1.00 89.00 143 GLY A N 1
ATOM 1087 C CA . GLY A 1 143 ? -7.373 -1.407 29.618 1.00 89.00 143 GLY A CA 1
ATOM 1088 C C . GLY A 1 143 ? -8.436 -2.453 29.265 1.00 89.00 143 GLY A C 1
ATOM 1089 O O . GLY A 1 143 ? -8.413 -3.552 29.816 1.00 89.00 143 GLY A O 1
ATOM 1090 N N . GLY A 1 144 ? -9.359 -2.141 28.353 1.00 91.88 144 GLY A N 1
ATOM 1091 C CA . GLY A 1 144 ? -10.307 -3.100 27.799 1.00 91.88 144 GLY A CA 1
ATOM 1092 C C . GLY A 1 144 ? -9.617 -4.109 26.882 1.00 91.88 144 GLY A C 1
ATOM 1093 O O . GLY A 1 144 ? -8.663 -3.784 26.174 1.00 91.88 144 GLY A O 1
ATOM 1094 N N . VAL A 1 145 ? -10.106 -5.348 26.904 1.00 93.44 145 VAL A N 1
ATOM 1095 C CA . VAL A 1 145 ? -9.578 -6.471 26.124 1.00 93.44 145 VAL A CA 1
ATOM 1096 C C . VAL A 1 145 ? -10.727 -7.113 25.357 1.00 93.44 145 VAL A C 1
ATOM 1098 O O . VAL A 1 145 ? -11.726 -7.501 25.955 1.00 93.44 145 VAL A O 1
ATOM 1101 N N . TYR A 1 146 ? -10.554 -7.254 24.047 1.00 93.19 146 TYR A N 1
ATOM 1102 C CA . TYR A 1 146 ? -11.550 -7.767 23.110 1.00 93.19 146 TYR A CA 1
ATOM 1103 C C . TYR A 1 146 ? -10.976 -8.963 22.356 1.00 93.19 146 TYR A C 1
ATOM 1105 O O . TYR A 1 146 ? -9.793 -8.972 22.005 1.00 93.19 146 TYR A O 1
ATOM 1113 N N . ASN A 1 147 ? -11.801 -9.971 22.091 1.00 91.94 147 ASN A N 1
ATOM 1114 C CA . ASN A 1 147 ? -11.377 -11.217 21.449 1.00 91.94 147 ASN A CA 1
ATOM 1115 C C . ASN A 1 147 ? -11.341 -11.118 19.923 1.00 91.94 147 ASN A C 1
ATOM 1117 O O . ASN A 1 147 ? -10.707 -11.945 19.262 1.00 91.94 147 ASN A O 1
ATOM 1121 N N . ASN A 1 148 ? -12.030 -10.129 19.358 1.00 91.31 148 ASN A N 1
ATOM 1122 C CA . ASN A 1 148 ? -12.093 -9.892 17.925 1.00 91.31 148 ASN A CA 1
ATOM 1123 C C . ASN A 1 148 ? -12.345 -8.406 17.607 1.00 91.31 148 ASN A C 1
ATOM 1125 O O . ASN A 1 148 ? -12.604 -7.574 18.479 1.00 91.31 148 ASN A O 1
ATOM 1129 N N . ILE A 1 149 ? -12.261 -8.068 16.318 1.00 91.00 149 ILE A N 1
ATOM 1130 C CA . ILE A 1 149 ? -12.447 -6.697 15.826 1.00 91.00 149 ILE A CA 1
ATOM 1131 C C . ILE A 1 149 ? -13.890 -6.194 15.966 1.00 91.00 149 ILE A C 1
ATOM 1133 O O . ILE A 1 149 ? -14.087 -4.996 16.155 1.00 91.00 149 ILE A O 1
ATOM 1137 N N . CYS A 1 150 ? -14.885 -7.083 15.897 1.00 92.00 150 CYS A N 1
ATOM 1138 C CA . CYS A 1 150 ? -16.296 -6.720 16.028 1.00 92.00 150 CYS A CA 1
ATOM 1139 C C . CYS A 1 150 ? -16.573 -6.167 17.430 1.00 92.00 150 CYS A C 1
ATOM 1141 O O . CYS A 1 150 ? -17.078 -5.052 17.554 1.00 92.00 150 CYS A O 1
ATOM 1143 N N . GLU A 1 151 ? -16.135 -6.884 18.470 1.00 92.94 151 GLU A N 1
ATOM 1144 C CA . GLU A 1 151 ? -16.262 -6.462 19.871 1.00 92.94 151 GLU A CA 1
ATOM 1145 C C . GLU A 1 151 ? -15.586 -5.102 20.118 1.00 92.94 151 GLU A C 1
ATOM 1147 O O . GLU A 1 151 ? -16.190 -4.191 20.691 1.00 92.94 151 GLU A O 1
ATOM 1152 N N . PHE A 1 152 ? -14.357 -4.920 19.620 1.00 93.06 152 PHE A N 1
ATOM 1153 C CA . PHE A 1 152 ? -13.640 -3.649 19.760 1.00 93.06 152 PHE A CA 1
ATOM 1154 C C . PHE A 1 152 ? -14.369 -2.491 19.062 1.00 93.06 152 PHE A C 1
ATOM 1156 O O . PHE A 1 152 ? -14.488 -1.394 19.613 1.00 93.06 152 PHE A O 1
ATOM 1163 N N . LEU A 1 153 ? -14.866 -2.705 17.841 1.00 91.88 153 LEU A N 1
ATOM 1164 C CA . LEU A 1 153 ? -15.592 -1.670 17.109 1.00 91.88 153 LEU A CA 1
ATOM 1165 C C . LEU A 1 153 ? -16.939 -1.345 17.765 1.00 91.88 153 LEU A C 1
ATOM 1167 O O . LEU A 1 153 ? -17.327 -0.178 17.784 1.00 91.88 153 LEU A O 1
ATOM 1171 N N . GLN A 1 154 ? -17.611 -2.332 18.360 1.00 92.25 154 GLN A N 1
ATOM 1172 C CA . GLN A 1 154 ? -18.840 -2.117 19.121 1.00 92.25 154 GLN A CA 1
ATOM 1173 C C . GLN A 1 154 ? -18.582 -1.204 20.328 1.00 92.25 154 GLN A C 1
ATOM 1175 O O . GLN A 1 154 ? -19.299 -0.218 20.521 1.00 92.25 154 GLN A O 1
ATOM 1180 N N . ALA A 1 155 ? -17.499 -1.451 21.071 1.00 91.88 155 ALA A N 1
ATOM 1181 C CA . ALA A 1 155 ? -17.068 -0.580 22.162 1.00 91.88 155 ALA A CA 1
ATOM 1182 C C . ALA A 1 155 ? -16.673 0.820 21.663 1.00 91.88 155 ALA A C 1
ATOM 1184 O O . ALA A 1 155 ? -17.111 1.828 22.217 1.00 91.88 155 ALA A O 1
ATOM 1185 N N . LYS A 1 156 ? -15.921 0.913 20.559 1.00 91.50 156 LYS A N 1
ATOM 1186 C CA . LYS A 1 156 ? -15.512 2.190 19.943 1.00 91.50 156 LYS A CA 1
ATOM 1187 C C . LYS A 1 156 ? -16.691 3.033 19.450 1.00 91.50 156 LYS A C 1
ATOM 1189 O O . LYS A 1 156 ? -16.599 4.260 19.400 1.00 91.50 156 LYS A O 1
ATOM 1194 N N . CYS A 1 157 ? -17.798 2.396 19.087 1.00 91.25 157 CYS A N 1
ATOM 1195 C CA . CYS A 1 157 ? -19.032 3.082 18.727 1.00 91.25 157 CYS A CA 1
ATOM 1196 C C . CYS A 1 157 ? -19.772 3.663 19.937 1.00 91.25 157 CYS A C 1
ATOM 1198 O O . CYS A 1 157 ? -20.408 4.707 19.800 1.00 91.25 157 CYS A O 1
ATOM 1200 N N . ALA A 1 158 ? -19.657 3.035 21.111 1.00 89.44 158 ALA A N 1
ATOM 1201 C CA . ALA A 1 158 ? -20.141 3.600 22.371 1.00 89.44 158 ALA A CA 1
ATOM 1202 C C . ALA A 1 158 ? -19.205 4.700 22.907 1.00 89.44 158 ALA A C 1
ATOM 1204 O O . ALA A 1 158 ? -19.678 5.721 23.403 1.00 89.44 158 ALA A O 1
ATOM 1205 N N . THR A 1 159 ? -17.891 4.525 22.735 1.00 90.69 159 THR A N 1
ATOM 1206 C CA . THR A 1 159 ? -16.851 5.437 23.230 1.00 90.69 159 THR A CA 1
ATOM 1207 C C . THR A 1 159 ? -15.912 5.842 22.084 1.00 90.69 159 THR A C 1
ATOM 1209 O O . THR A 1 159 ? -14.900 5.180 21.837 1.00 90.69 159 THR A O 1
ATOM 1212 N N . PRO A 1 160 ? -16.205 6.948 21.369 1.00 87.44 160 PRO A N 1
ATOM 1213 C CA . PRO A 1 160 ? -15.484 7.362 20.160 1.00 87.44 160 PRO A CA 1
ATOM 1214 C C . PRO A 1 160 ? -13.987 7.633 20.336 1.00 87.44 160 PRO A C 1
ATOM 1216 O O . PRO A 1 160 ? -13.270 7.669 19.330 1.00 87.44 160 PRO A O 1
ATOM 1219 N N . GLU A 1 161 ? -13.552 7.864 21.577 1.00 89.69 161 GLU A N 1
ATOM 1220 C CA . GLU A 1 161 ? -12.170 8.140 21.975 1.00 89.69 161 GLU A CA 1
ATOM 1221 C C . GLU A 1 161 ? -11.326 6.874 22.162 1.00 89.69 161 GLU A C 1
ATOM 1223 O O . GLU A 1 161 ? -10.106 6.991 22.276 1.00 89.69 161 GLU A O 1
ATOM 1228 N N . LEU A 1 162 ? -11.939 5.680 22.141 1.00 91.38 162 LEU A N 1
ATOM 1229 C CA . LEU A 1 162 ? -11.218 4.412 22.240 1.00 91.38 162 LEU A CA 1
ATOM 1230 C C . LEU A 1 162 ? -10.258 4.230 21.064 1.00 91.38 162 LEU A C 1
ATOM 1232 O O . LEU A 1 162 ? -10.625 4.300 19.880 1.00 91.38 162 LEU A O 1
ATOM 1236 N N . ARG A 1 163 ? -9.005 3.953 21.411 1.00 91.00 163 ARG A N 1
ATOM 1237 C CA . ARG A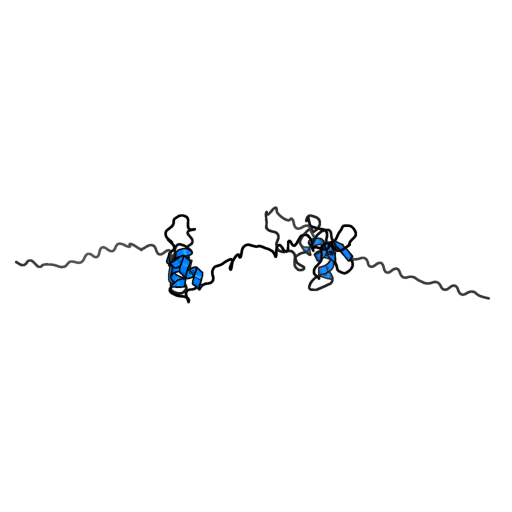 1 163 ? -7.913 3.671 20.484 1.00 91.00 163 ARG A CA 1
ATOM 1238 C C . ARG A 1 163 ? -7.319 2.308 20.814 1.00 91.00 163 ARG A C 1
ATOM 1240 O O . ARG A 1 163 ? -7.232 1.971 21.994 1.00 91.00 163 ARG A O 1
ATOM 1247 N N . PRO A 1 164 ? -6.884 1.547 19.798 1.00 90.75 164 PRO A N 1
ATOM 1248 C CA . PRO A 1 164 ? -6.088 0.356 20.037 1.00 90.75 164 PRO A CA 1
ATOM 1249 C C . PRO A 1 164 ? -4.824 0.719 20.822 1.00 90.75 164 PRO A C 1
ATOM 1251 O O . PRO A 1 164 ? -4.183 1.730 20.525 1.00 90.75 164 PRO A O 1
ATOM 1254 N N . ALA A 1 165 ? -4.480 -0.110 21.796 1.00 92.12 165 ALA A N 1
ATOM 1255 C CA . ALA A 1 165 ? -3.252 -0.040 22.570 1.00 92.12 165 ALA A CA 1
ATOM 1256 C C . ALA A 1 165 ? -2.575 -1.414 22.593 1.00 92.12 165 ALA A C 1
ATOM 1258 O O . ALA A 1 165 ? -3.151 -2.425 22.175 1.00 92.12 165 ALA A O 1
ATOM 1259 N N . GLU A 1 166 ? -1.337 -1.444 23.074 1.00 89.19 166 GLU A N 1
ATOM 1260 C CA . GLU A 1 166 ? -0.645 -2.699 23.329 1.00 89.19 166 GLU A CA 1
ATOM 1261 C C . GLU A 1 166 ? -1.346 -3.458 24.453 1.00 89.19 166 GLU A C 1
ATOM 1263 O O . GLU A 1 166 ? -1.721 -2.896 25.483 1.00 89.19 166 GLU A O 1
ATOM 1268 N N . CYS A 1 167 ? -1.556 -4.752 24.228 1.00 87.50 167 CYS A N 1
ATOM 1269 C CA . CYS A 1 167 ? -2.065 -5.615 25.274 1.00 87.50 167 CYS A CA 1
ATOM 1270 C C . CYS A 1 167 ? -0.993 -5.810 26.344 1.00 87.50 167 CYS A C 1
ATOM 1272 O O . CYS A 1 167 ? 0.166 -6.014 25.981 1.00 87.50 167 CYS A O 1
ATOM 1274 N N . PRO A 1 168 ? -1.368 -5.819 27.635 1.00 80.44 168 PRO A N 1
ATOM 1275 C CA . PRO A 1 168 ? -0.423 -6.157 28.684 1.00 80.44 168 PRO A CA 1
ATOM 1276 C C . PRO A 1 168 ? 0.175 -7.535 28.399 1.00 80.44 168 PRO A C 1
ATOM 1278 O O . PRO A 1 168 ? -0.544 -8.473 28.023 1.00 80.44 168 PRO A O 1
ATOM 1281 N N . GLU A 1 169 ? 1.492 -7.643 28.562 1.00 75.06 169 GLU A N 1
ATOM 1282 C CA . GLU A 1 169 ? 2.165 -8.932 28.505 1.00 75.06 169 GLU A CA 1
ATOM 1283 C C . GLU A 1 169 ? 1.566 -9.843 29.584 1.00 75.06 169 GLU A C 1
ATOM 1285 O O . GLU A 1 169 ? 1.279 -9.375 30.691 1.00 75.06 169 GLU A O 1
ATOM 1290 N N . PRO A 1 170 ? 1.322 -11.130 29.286 1.00 70.94 170 PRO A N 1
ATOM 1291 C CA . PRO A 1 170 ? 0.880 -12.067 30.303 1.00 70.94 170 PRO A CA 1
ATOM 1292 C C . PRO A 1 170 ? 1.961 -12.139 31.383 1.00 70.94 170 PRO A C 1
ATOM 1294 O O . PRO A 1 170 ? 3.028 -12.718 31.174 1.00 70.94 170 PRO A O 1
ATOM 1297 N N . THR A 1 171 ? 1.697 -11.539 32.543 1.00 58.09 171 THR A N 1
ATOM 1298 C CA . THR A 1 171 ? 2.549 -11.698 33.713 1.00 58.09 171 THR A CA 1
ATOM 1299 C C . THR A 1 171 ? 2.567 -13.177 34.061 1.00 58.09 171 THR A C 1
ATOM 1301 O O . THR A 1 171 ? 1.551 -13.779 34.407 1.00 58.09 171 THR A O 1
ATOM 1304 N N . THR A 1 172 ? 3.742 -13.786 33.922 1.00 52.59 172 THR A N 1
ATOM 1305 C CA . THR A 1 172 ? 4.016 -15.148 34.382 1.00 52.59 172 THR A CA 1
ATOM 1306 C C . THR A 1 172 ? 4.160 -15.114 35.902 1.00 52.59 172 THR A C 1
ATOM 1308 O O . THR A 1 172 ? 5.218 -15.399 36.444 1.00 52.59 172 THR A O 1
ATOM 1311 N N . GLU A 1 173 ? 3.111 -14.702 36.606 1.00 49.66 173 GLU A N 1
ATOM 1312 C CA . GLU A 1 173 ? 3.003 -14.912 38.043 1.00 49.66 173 GLU A CA 1
ATOM 1313 C C . GLU A 1 173 ? 2.014 -16.052 38.237 1.00 49.66 173 GLU A C 1
ATOM 1315 O O . GLU A 1 173 ? 0.796 -15.881 38.275 1.00 49.66 173 GLU A O 1
ATOM 1320 N N . ALA A 1 174 ? 2.565 -17.266 38.266 1.00 49.78 174 ALA A N 1
ATOM 1321 C CA . ALA A 1 174 ? 1.861 -18.397 38.840 1.00 49.78 174 ALA A CA 1
ATOM 1322 C C . ALA A 1 174 ? 1.431 -18.007 40.267 1.00 49.78 174 ALA A C 1
ATOM 1324 O O . ALA A 1 174 ? 2.242 -17.413 40.982 1.00 49.78 174 ALA A O 1
ATOM 1325 N N . PRO A 1 175 ? 0.200 -18.318 40.710 1.00 51.44 175 PRO A N 1
ATOM 1326 C CA . PRO A 1 175 ? -0.138 -18.158 42.111 1.00 51.44 175 PRO A CA 1
ATOM 1327 C C . PRO A 1 175 ? 0.786 -19.075 42.913 1.00 51.44 175 PRO A C 1
ATOM 1329 O O . PRO A 1 175 ? 0.700 -20.301 42.821 1.00 51.44 175 PRO A O 1
ATOM 1332 N N . ASP A 1 176 ? 1.699 -18.466 43.662 1.00 43.78 176 ASP A N 1
ATOM 1333 C CA . ASP A 1 176 ? 2.511 -19.129 44.667 1.00 43.78 176 ASP A CA 1
ATOM 1334 C C . ASP A 1 176 ? 1.560 -19.631 45.762 1.00 43.78 176 ASP A C 1
ATOM 1336 O O . ASP A 1 176 ? 1.175 -18.919 46.688 1.00 43.78 176 ASP A O 1
ATOM 1340 N N . VAL A 1 177 ? 1.091 -20.868 45.599 1.00 49.38 177 VAL A N 1
ATOM 1341 C CA . VAL A 1 177 ? 0.447 -21.634 46.664 1.00 49.38 177 VAL A CA 1
ATOM 1342 C C . VAL A 1 177 ? 1.567 -22.179 47.551 1.00 49.38 177 VAL A C 1
ATOM 1344 O O . VAL A 1 177 ? 1.789 -23.388 47.620 1.00 49.38 177 VAL A O 1
ATOM 1347 N N . THR A 1 178 ? 2.302 -21.299 48.234 1.00 43.88 178 THR A N 1
ATOM 1348 C CA . THR A 1 178 ? 3.042 -21.716 49.424 1.00 43.88 178 THR A CA 1
ATOM 1349 C C . THR A 1 178 ? 2.031 -21.872 50.547 1.00 43.88 178 THR A C 1
ATOM 1351 O O . THR A 1 178 ? 1.545 -20.921 51.158 1.00 43.88 178 THR A O 1
ATOM 1354 N N . GLN A 1 179 ? 1.686 -23.136 50.770 1.00 49.19 179 GLN A N 1
ATOM 1355 C CA . GLN A 1 179 ? 1.049 -23.629 51.976 1.00 49.19 179 GLN A CA 1
ATOM 1356 C C . GLN A 1 179 ? 1.720 -23.022 53.212 1.00 49.19 179 GLN A C 1
ATOM 1358 O O . GLN A 1 179 ? 2.904 -23.241 53.454 1.00 49.19 179 GLN A O 1
ATOM 1363 N N . SER A 1 180 ? 0.934 -22.331 54.030 1.00 43.88 180 SER A N 1
ATOM 1364 C CA . SER A 1 180 ? 1.252 -22.127 55.437 1.00 43.88 180 SER A CA 1
ATOM 1365 C C . SER A 1 180 ? 0.084 -22.683 56.248 1.00 43.88 180 SER A C 1
ATOM 1367 O O . SER A 1 180 ? -0.990 -22.077 56.254 1.00 43.88 180 SER A O 1
ATOM 1369 N N . PRO A 1 181 ? 0.219 -23.862 56.879 1.00 47.06 181 PRO A N 1
ATOM 1370 C CA . PRO A 1 181 ? -0.698 -24.280 57.923 1.00 47.06 181 PRO A CA 1
ATOM 1371 C C . PRO A 1 181 ? -0.391 -23.425 59.154 1.00 47.06 181 PRO A C 1
ATOM 1373 O O . PRO A 1 181 ? 0.538 -23.700 59.910 1.00 47.06 181 PRO A O 1
ATOM 1376 N N . GLY A 1 182 ? -1.150 -22.342 59.311 1.00 41.97 182 GLY A N 1
ATOM 1377 C CA . GLY A 1 182 ? -1.257 -21.630 60.576 1.00 41.97 182 GLY A CA 1
ATOM 1378 C C . GLY A 1 182 ? -2.104 -22.460 61.530 1.00 41.97 182 GLY A C 1
ATOM 1379 O O . GLY A 1 182 ? -3.329 -22.382 61.508 1.00 41.97 182 GLY A O 1
ATOM 1380 N N . ASP A 1 183 ? -1.432 -23.292 62.314 1.00 48.41 183 ASP A N 1
ATOM 1381 C C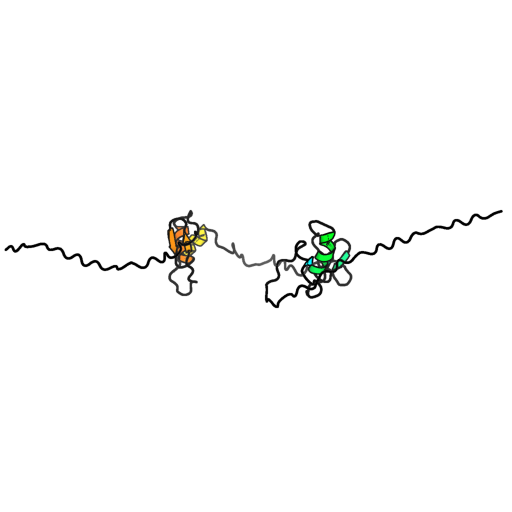A . ASP A 1 183 ? -1.935 -23.826 63.574 1.00 48.41 183 ASP A CA 1
ATOM 1382 C C . ASP A 1 183 ? -2.048 -22.644 64.554 1.00 48.41 183 ASP A C 1
ATOM 1384 O O . ASP A 1 183 ? -1.030 -22.147 65.026 1.00 48.41 183 ASP A O 1
ATOM 1388 N N . GLU A 1 184 ? -3.256 -22.146 64.828 1.00 46.53 184 GLU A N 1
ATOM 1389 C CA . GLU A 1 184 ? -3.543 -21.472 66.101 1.00 46.53 184 GLU A CA 1
ATOM 1390 C C . GLU A 1 184 ? -5.050 -21.484 66.418 1.00 46.53 184 GLU A C 1
ATOM 1392 O O . GLU A 1 184 ? -5.882 -20.819 65.804 1.00 46.53 184 GLU A O 1
ATOM 1397 N N . THR A 1 185 ? -5.362 -22.336 67.391 1.00 47.50 185 THR A N 1
ATOM 1398 C CA . THR A 1 185 ? -6.471 -22.356 68.352 1.00 47.50 185 THR A CA 1
ATOM 1399 C C . THR A 1 185 ? -7.382 -21.124 68.442 1.00 47.50 185 THR A C 1
ATOM 1401 O O . THR A 1 185 ? -6.903 -20.023 68.694 1.00 47.50 185 THR A O 1
ATOM 1404 N N . THR A 1 186 ? -8.707 -21.330 68.477 1.00 45.75 186 THR A N 1
ATOM 1405 C CA . THR A 1 186 ? -9.581 -20.641 69.451 1.00 45.75 186 THR A CA 1
ATOM 1406 C C . THR A 1 186 ? -10.789 -21.504 69.833 1.00 45.75 186 THR A C 1
ATOM 1408 O O . THR A 1 186 ? -11.523 -22.040 69.007 1.00 45.75 186 THR A O 1
ATOM 1411 N N . GLU A 1 187 ? -10.885 -21.614 71.147 1.00 50.66 187 GLU A N 1
ATOM 1412 C CA . GLU A 1 187 ? -11.826 -22.212 72.078 1.00 50.66 187 GLU A CA 1
ATOM 1413 C C . GLU A 1 187 ? -13.278 -21.674 71.987 1.00 50.66 187 GLU A C 1
ATOM 1415 O O . GLU A 1 187 ? -13.505 -20.503 71.708 1.00 50.66 187 GLU A O 1
ATOM 1420 N N . ASP A 1 188 ? -14.225 -22.580 72.260 1.00 46.19 188 ASP A N 1
ATOM 1421 C CA . ASP A 1 188 ? -15.501 -22.413 72.985 1.00 46.19 188 ASP A CA 1
ATOM 1422 C C . ASP A 1 188 ? -16.553 -21.358 72.563 1.00 46.19 188 ASP A C 1
ATOM 1424 O O . ASP A 1 188 ? -16.398 -20.151 72.730 1.00 46.19 188 ASP A O 1
ATOM 1428 N N . SER A 1 189 ? -17.742 -21.844 72.179 1.00 53.50 189 SER A N 1
ATOM 1429 C CA . SER A 1 189 ? -18.994 -21.373 72.796 1.00 53.50 189 SER A CA 1
ATOM 1430 C C . SER A 1 189 ? -20.186 -22.236 72.396 1.00 53.50 189 SER A C 1
ATOM 1432 O O . SER A 1 189 ? -20.677 -22.217 71.268 1.00 53.50 189 SER A O 1
ATOM 1434 N N . GLN A 1 190 ? -20.663 -22.979 73.385 1.00 63.53 190 GLN A N 1
ATOM 1435 C CA . GLN A 1 190 ? -21.904 -23.735 73.408 1.00 63.53 190 GLN A CA 1
ATOM 1436 C C . GLN A 1 190 ? -22.986 -22.909 74.104 1.00 63.53 190 GLN A C 1
ATOM 1438 O O . GLN A 1 190 ? -22.834 -22.671 75.294 1.00 63.53 190 GLN A O 1
ATOM 1443 N N . VAL A 1 191 ? -24.089 -22.533 73.440 1.00 48.31 191 VAL A N 1
ATOM 1444 C CA . VAL A 1 191 ? -25.339 -22.092 74.114 1.00 48.31 191 VAL A CA 1
ATOM 1445 C C . VAL A 1 191 ? -26.526 -22.105 73.123 1.00 48.31 191 VAL A C 1
ATOM 1447 O O . VAL A 1 191 ? -26.307 -21.755 71.962 1.00 48.31 191 VAL A O 1
ATOM 1450 N N . PRO A 1 192 ? -27.794 -22.270 73.553 1.00 63.31 192 PRO A N 1
ATOM 1451 C CA . PRO A 1 192 ? -28.388 -23.223 74.500 1.00 63.31 192 PRO A CA 1
ATOM 1452 C C . PRO A 1 192 ? -29.348 -24.234 73.832 1.00 63.31 192 PRO A C 1
ATOM 1454 O O . PRO A 1 192 ? -29.896 -23.943 72.744 1.00 63.31 192 PRO A O 1
#

Sequence (192 aa):
MKVLTIVAVFSVIALVAAKPNFRPGGFGQGSGRFPKLNCDNVGEVDCSALKGKLLCDEDGEQYRNYCAYLEKNCPLSESAEKPFHCNADGTPVDEDEDEDEDEDERPDLGPLFPNKRELCVMIKNADCSDPALPARKICDNVGGVYNNICEFLQAKCATPELRPAECPEPTTEAPDVTQSPGDETTEDSQVP

pLDDT: mean 70.62, std 19.09, range [33.16, 94.06]

InterPro domains:
  IPR002350 Kazal domain [PF07648] (46-82)
  IPR002350 Kazal domain [PF07648] (127-159)

Foldseek 3Di:
DDDDDDDDPPPPPPPPPDDPDDDDDDDDDDPDDDDDDALVCLVVDDPVVDQAAWWADPVLDIDRHVSRQSVPQSVVDVHRDDIAGDDPVSHGDPCVPPPPPPVDDPPCCPPVDPPLVVLQVVLCPDDPVPPPFDQDWWAWPVGDIDRHPSVQSNVCSVPVPTDTDDHDDPPPPDPPPPDDPPDDDDDDDDDD

Radius of gyration: 36.14 Å; chains: 1; bounding box: 86×54×126 Å

Organism: Lingula anatina (NCBI:txid7574)

Secondary structure (DSSP, 8-state):
--------------------------------PPP---TTTGGGS-TTT-----EE-TT--EESSHHHHHHHHTTT-SSPPPPEEB-TTSPBP--TTTS----S-------SS--HHHHHHHHHTS-TT-TTS-EEEEEETTS-EEEEHHHHHHHHHH-TT--EEPPPP-----------------------